Protein AF-A0A3A9FDA5-F1 (afdb_monomer_lite)

Foldseek 3Di:
DFAAEEAEDCADADDDPARSYAYEYALCVPRPDRDPRHHYLPPDDDFDRPLCLAQPSVRVLRSCLVPPDPGFKYWYHHRFKAFWDAPDVPHDIDGDHRVNQVVVVVPFQKAFADKDFAPFAQLVVCVVPEPSVLVVLLLVLCCVVPVLLNVLLVVRSRGGIWTDDRTMMHGSVVSNVLSVVLVVSLVSSVVVDDCPPPDSVRSRVSRVVVRSVVVSVCVSVVGGYDHGHIGGHDADVVLVVLVVVLLVCLLVVNLVCNVVSLVVVCVVPVCCQPCSHPVVNLVVLSVLQSQLQVQCCVPPVGHLSVPDRGSVVSSVLLVLLLVLLVCVVVVNHDPVSVCSCPDPRADPSSNVSSCVSNVD

Sequence (360 aa):
MSTKIFVMTHKLFEQPKNAMYIPMQVGHALSGTLHGDYLRDDDGKDNISAQNPYFSELTGMYWVWKHWRETENVGICHYRRFPVMRERQGGPERLMTEADCERILREYDLITTEKLTLHSNYYDGFAVDHNLYDLQVTEQVVREKYPAYYDCFEALVHNNKVYFGNICVMPKGLYDAYCSWLFDILFEVQGRIDVSGYDGYRKRVFGFLSEFLQMVWIQVNHLRPYECRIAIIGEKFETGEVKRALSDLFAKKDVCGAKEYFLECYEKRPDILMEASDITGELRICMQIISTCEFEKRFLGSCILDKERDMKKLVSLFKALNMAVLRKSRGEETEEDRKLLAGDLISEPAVQVAMQVMKI

Secondary structure (DSSP, 8-state):
--EEEEEEESS-----SSTTEEEEESSHHHH--S-TTSEETT-SSS--GGGHHHHTTHHHHHHHHHH--S-SEEEEEETTEEEEEESSTTPPEEEPPHHHHHHHTTT-SEEEEPPEE-SS-HHHHHHHHS-HHHHHHHHHHHHHH-HHHHHHHHHHHTSSEE--TT-EEEEHHHHHHHHHHHHHHHHHHHTT---TT--TTGGGHHHHHHHHHHHHHHHHTT--EEEEEEEE-S--HHHHHHHHHHHHHHHTT-HHHHHHHHHHHHHH-GGGGSTTTSTT-HHHHHHHHHHHHHHHHHHHS--GGGT---HHHHHHHHHHHHHHHHHHHTT---HHHHHHHTSTTS-HHHHHHHHHHHT-

pLDDT: mean 93.23, std 6.64, range [61.62, 98.88]

Radius of gyration: 24.49 Å; chains: 1; bounding box: 57×49×65 Å

Structure (mmCIF, N/CA/C/O backbone):
data_AF-A0A3A9FDA5-F1
#
_entry.id   AF-A0A3A9FDA5-F1
#
loop_
_atom_site.group_PDB
_atom_site.id
_atom_site.type_symbol
_atom_site.label_atom_id
_atom_site.label_alt_id
_atom_site.label_comp_id
_atom_site.label_asym_id
_atom_site.label_entity_id
_atom_site.label_seq_id
_atom_site.pdbx_PDB_ins_code
_atom_site.Cartn_x
_atom_site.Cartn_y
_atom_site.Cartn_z
_atom_site.occupancy
_atom_site.B_iso_or_equiv
_atom_site.auth_seq_id
_atom_site.auth_comp_id
_atom_site.auth_asym_id
_atom_site.auth_atom_id
_atom_site.pdbx_PDB_model_num
ATOM 1 N N . MET A 1 1 ? 1.255 19.376 17.441 1.00 69.62 1 MET A N 1
ATOM 2 C CA . MET A 1 1 ? 0.540 18.160 17.849 1.00 69.62 1 MET A CA 1
ATOM 3 C C . MET A 1 1 ? 1.296 16.957 17.328 1.00 69.62 1 MET A C 1
ATOM 5 O O . MET A 1 1 ? 1.380 16.815 16.117 1.00 69.62 1 MET A O 1
ATOM 9 N N . SER A 1 2 ? 1.858 16.093 18.171 1.00 93.06 2 SER A N 1
ATOM 10 C CA . SER A 1 2 ? 2.767 15.067 17.638 1.00 93.06 2 SER A CA 1
ATOM 11 C C . SER A 1 2 ? 2.046 14.068 16.722 1.00 93.06 2 SER A C 1
ATOM 13 O O . SER A 1 2 ? 1.022 13.483 17.093 1.00 93.06 2 SER A O 1
ATOM 15 N N . THR A 1 3 ? 2.576 13.868 15.514 1.00 97.25 3 THR A N 1
ATOM 16 C CA . THR A 1 3 ? 2.042 12.924 14.522 1.00 97.25 3 THR A CA 1
ATOM 17 C C . THR A 1 3 ? 3.094 11.887 14.167 1.00 97.25 3 THR A C 1
ATOM 19 O O . THR A 1 3 ? 4.196 12.241 13.753 1.00 97.25 3 THR A O 1
ATOM 22 N N . LYS A 1 4 ? 2.742 10.601 14.266 1.00 98.06 4 LYS A N 1
ATOM 23 C CA . LYS A 1 4 ? 3.567 9.477 13.795 1.00 98.06 4 LYS A CA 1
ATOM 24 C C . LYS A 1 4 ? 2.784 8.612 12.817 1.00 98.06 4 LYS A C 1
ATOM 26 O O . LYS A 1 4 ? 1.637 8.269 13.083 1.00 98.06 4 LYS A O 1
ATOM 31 N N . ILE A 1 5 ? 3.415 8.239 11.705 1.00 98.19 5 ILE A N 1
ATOM 32 C CA . ILE A 1 5 ? 2.870 7.326 10.697 1.00 98.19 5 ILE A CA 1
ATOM 33 C C . ILE A 1 5 ? 3.700 6.045 10.705 1.00 98.19 5 ILE A C 1
ATOM 35 O O . ILE A 1 5 ? 4.880 6.065 10.363 1.00 98.19 5 ILE A O 1
ATOM 39 N N . PHE A 1 6 ? 3.085 4.928 11.075 1.00 98.38 6 PHE A N 1
ATOM 40 C CA . PHE A 1 6 ? 3.714 3.614 11.077 1.00 98.38 6 PHE A CA 1
ATOM 41 C C . PHE A 1 6 ? 3.664 3.017 9.676 1.00 98.38 6 PHE A C 1
ATOM 43 O O . PHE A 1 6 ? 2.597 2.849 9.080 1.00 98.38 6 PHE A O 1
ATOM 50 N N . VAL A 1 7 ? 4.845 2.722 9.151 1.00 98.06 7 VAL A N 1
ATOM 51 C CA . VAL A 1 7 ? 5.055 2.213 7.804 1.00 98.06 7 VAL A CA 1
ATOM 52 C C . VAL A 1 7 ? 5.165 0.697 7.878 1.00 98.06 7 VAL A C 1
ATOM 54 O O . VAL A 1 7 ? 6.226 0.153 8.188 1.00 98.06 7 VAL A O 1
ATOM 57 N N . MET A 1 8 ? 4.057 0.020 7.590 1.00 97.94 8 MET A N 1
ATOM 58 C CA . MET A 1 8 ? 3.951 -1.432 7.673 1.00 97.94 8 MET A CA 1
ATOM 59 C C . MET A 1 8 ? 4.777 -2.092 6.571 1.00 97.94 8 MET A C 1
ATOM 61 O O . MET A 1 8 ? 4.604 -1.801 5.378 1.00 97.94 8 MET A O 1
ATOM 65 N N . THR A 1 9 ? 5.681 -2.986 6.970 1.00 95.75 9 THR A N 1
ATOM 66 C CA . THR A 1 9 ? 6.574 -3.688 6.053 1.00 95.75 9 THR A CA 1
ATOM 67 C C . THR A 1 9 ? 6.822 -5.137 6.448 1.00 95.75 9 THR A C 1
ATOM 69 O O . THR A 1 9 ? 6.908 -5.477 7.617 1.00 95.75 9 THR A O 1
ATOM 72 N N . HIS A 1 10 ? 7.008 -5.996 5.453 1.00 92.50 10 HIS A N 1
ATOM 73 C CA . HIS A 1 10 ? 7.503 -7.367 5.616 1.00 92.50 10 HIS A CA 1
ATOM 74 C C . HIS A 1 10 ? 8.827 -7.571 4.852 1.00 92.50 10 HIS A C 1
ATOM 76 O O . HIS A 1 10 ? 9.287 -8.699 4.682 1.00 92.50 10 HIS A O 1
ATOM 82 N N . LYS A 1 11 ? 9.432 -6.479 4.351 1.00 89.12 11 LYS A N 1
ATOM 83 C CA . LYS A 1 11 ? 10.710 -6.464 3.619 1.00 89.12 11 LYS A CA 1
ATOM 84 C C . LYS A 1 11 ? 11.520 -5.205 3.942 1.00 89.12 11 LYS A C 1
ATOM 86 O O . LYS A 1 11 ? 10.992 -4.209 4.435 1.00 89.12 11 LYS A O 1
ATOM 91 N N . LEU A 1 12 ? 12.809 -5.230 3.623 1.00 88.62 12 LEU A N 1
ATOM 92 C CA . LEU A 1 12 ? 13.621 -4.013 3.607 1.00 88.62 12 LEU A CA 1
ATOM 93 C C . LEU A 1 12 ? 13.118 -3.059 2.520 1.00 88.62 12 LEU A C 1
ATOM 95 O O . LEU A 1 12 ? 12.707 -3.494 1.441 1.00 88.62 12 LEU A O 1
ATOM 99 N N . PHE A 1 13 ? 13.162 -1.761 2.804 1.00 87.00 13 PHE A N 1
ATOM 100 C CA . PHE A 1 13 ? 12.731 -0.727 1.871 1.00 87.00 13 PHE A CA 1
ATOM 101 C C . PHE A 1 13 ? 13.492 0.578 2.079 1.00 87.00 13 PHE A C 1
ATOM 103 O O . PHE A 1 13 ? 14.122 0.793 3.118 1.00 87.00 13 PHE A O 1
ATOM 110 N N . GLU A 1 14 ? 13.433 1.451 1.075 1.00 83.62 14 GLU A N 1
ATOM 111 C CA . GLU A 1 14 ? 13.986 2.795 1.179 1.00 83.62 14 GLU A CA 1
ATOM 112 C C . GLU A 1 14 ? 13.083 3.654 2.068 1.00 83.62 14 GLU A C 1
ATOM 114 O O . GLU A 1 14 ? 11.965 4.018 1.702 1.00 83.62 14 GLU A O 1
ATOM 119 N N . GLN A 1 15 ? 13.571 3.942 3.269 1.00 85.44 15 GLN A N 1
ATOM 120 C CA . GLN A 1 15 ? 12.819 4.671 4.279 1.00 85.44 15 GLN A CA 1
ATOM 121 C C . GLN A 1 15 ? 12.768 6.168 3.944 1.00 85.44 15 GLN A C 1
ATOM 123 O O . GLN A 1 15 ? 13.801 6.754 3.597 1.00 85.44 15 GLN A O 1
ATOM 128 N N . PRO A 1 16 ? 11.612 6.835 4.117 1.00 86.62 16 PRO A N 1
ATOM 129 C CA . PRO A 1 16 ? 11.568 8.288 4.103 1.00 86.62 16 PRO A CA 1
ATOM 130 C C . PRO A 1 16 ? 12.519 8.874 5.152 1.00 86.62 16 PRO A C 1
ATOM 132 O O . PRO A 1 16 ? 12.533 8.444 6.300 1.00 86.62 16 PRO A O 1
ATOM 135 N N . LYS A 1 17 ? 13.265 9.925 4.793 1.00 86.88 17 LYS A N 1
ATOM 136 C CA . LYS A 1 17 ? 14.179 10.617 5.728 1.00 86.88 17 LYS A CA 1
ATOM 137 C C . LYS A 1 17 ? 13.464 11.340 6.879 1.00 86.88 17 LYS A C 1
ATOM 139 O O . LYS A 1 17 ? 14.114 11.842 7.789 1.00 86.88 17 LYS A O 1
ATOM 144 N N . ASN A 1 18 ? 12.143 11.473 6.804 1.00 90.00 18 ASN A N 1
ATOM 145 C CA . ASN A 1 18 ? 11.349 12.210 7.775 1.00 90.00 18 ASN A CA 1
ATOM 146 C C . ASN A 1 18 ? 10.963 11.300 8.955 1.00 90.00 18 ASN A C 1
ATOM 148 O O . ASN A 1 18 ? 10.276 10.302 8.762 1.00 90.00 18 ASN A O 1
ATOM 152 N N . ALA A 1 19 ? 11.339 11.702 10.174 1.00 92.75 19 ALA A N 1
ATOM 153 C CA . ALA A 1 19 ? 11.120 10.964 11.424 1.00 92.75 19 ALA A CA 1
ATOM 154 C C . ALA A 1 19 ? 9.643 10.808 11.855 1.00 92.75 19 ALA A C 1
ATOM 156 O O . ALA A 1 19 ? 9.356 10.165 12.870 1.00 92.75 19 ALA A O 1
ATOM 157 N N . MET A 1 20 ? 8.697 11.416 11.132 1.00 96.00 20 MET A N 1
ATOM 158 C CA . MET A 1 20 ? 7.272 11.100 11.258 1.00 96.00 20 MET A CA 1
ATOM 159 C C . MET A 1 20 ? 6.973 9.668 10.791 1.00 96.00 20 MET A C 1
ATOM 161 O O . MET A 1 20 ? 6.089 9.031 11.356 1.00 96.00 20 MET A O 1
ATOM 165 N N . TYR A 1 21 ? 7.694 9.166 9.784 1.00 97.19 21 TYR A N 1
ATOM 166 C CA . TYR A 1 21 ? 7.488 7.836 9.214 1.00 97.19 21 TYR A CA 1
ATOM 167 C C . TYR A 1 21 ? 8.329 6.809 9.970 1.00 97.19 21 TYR A C 1
ATOM 169 O O . TYR A 1 21 ? 9.553 6.809 9.868 1.00 97.19 21 TYR A O 1
ATOM 177 N N . ILE A 1 22 ? 7.669 5.939 10.730 1.00 97.38 22 ILE A N 1
ATOM 178 C CA . ILE A 1 22 ? 8.309 4.930 11.573 1.00 97.38 22 ILE A CA 1
ATOM 179 C C . ILE A 1 22 ? 8.162 3.561 10.901 1.00 97.38 22 ILE A C 1
ATOM 181 O O . ILE A 1 22 ? 7.046 3.045 10.834 1.00 97.38 22 ILE A O 1
ATOM 185 N N . PRO A 1 23 ? 9.246 2.943 10.406 1.00 97.50 23 PRO A N 1
ATOM 186 C CA . PRO A 1 23 ? 9.201 1.580 9.896 1.00 97.50 23 PRO A CA 1
ATOM 187 C C . PRO A 1 23 ? 8.757 0.589 10.969 1.00 97.50 23 PRO A C 1
ATOM 189 O O . PRO A 1 23 ? 9.301 0.562 12.076 1.00 97.50 23 PRO A O 1
ATOM 192 N N . MET A 1 24 ? 7.802 -0.261 10.609 1.00 97.81 24 MET A N 1
ATOM 193 C CA . MET A 1 24 ? 7.309 -1.319 11.472 1.00 97.81 24 MET A CA 1
ATOM 194 C C . MET A 1 24 ? 7.244 -2.630 10.704 1.00 97.81 24 MET A C 1
ATOM 196 O O . MET A 1 24 ? 6.521 -2.761 9.714 1.00 97.81 24 MET A O 1
ATOM 200 N N . GLN A 1 25 ? 8.010 -3.607 11.171 1.00 98.06 25 GLN A N 1
ATOM 201 C CA . GLN A 1 25 ? 7.966 -4.957 10.662 1.00 98.06 25 GLN A CA 1
ATOM 202 C C . GLN A 1 25 ? 6.699 -5.667 11.144 1.00 98.06 25 GLN A C 1
ATOM 204 O O . GLN A 1 25 ? 6.508 -5.863 12.344 1.00 98.06 25 GLN A O 1
ATOM 209 N N . VAL A 1 26 ? 5.880 -6.095 10.185 1.00 98.12 26 VAL A N 1
ATOM 210 C CA . VAL A 1 26 ? 4.713 -6.948 10.410 1.00 98.12 26 VAL A CA 1
ATOM 211 C C . VAL A 1 26 ? 5.048 -8.419 10.165 1.00 98.12 26 VAL A C 1
ATOM 213 O O . VAL A 1 26 ? 5.906 -8.734 9.339 1.00 98.12 26 VAL A O 1
ATOM 216 N N . GLY A 1 27 ? 4.387 -9.322 10.888 1.00 97.62 27 GLY A N 1
ATOM 217 C CA . GLY A 1 27 ? 4.649 -10.759 10.823 1.00 97.62 27 GLY A CA 1
ATOM 218 C C . GLY A 1 27 ? 6.012 -11.165 11.382 1.00 97.62 27 GLY A C 1
ATOM 219 O O . GLY A 1 27 ? 6.509 -12.240 11.038 1.00 97.62 27 GLY A O 1
ATOM 220 N N . HIS A 1 28 ? 6.627 -10.332 12.234 1.00 97.81 28 HIS A N 1
ATOM 221 C CA . HIS A 1 28 ? 7.960 -10.599 12.783 1.00 97.81 28 HIS A CA 1
ATOM 222 C C . HIS A 1 28 ? 8.032 -11.960 13.495 1.00 97.81 28 HIS A C 1
ATOM 224 O O . HIS A 1 28 ? 9.018 -12.680 13.319 1.00 97.81 28 HIS A O 1
ATOM 230 N N . ALA A 1 29 ? 6.960 -12.369 14.186 1.00 97.31 29 ALA A N 1
ATOM 231 C CA . ALA A 1 29 ? 6.866 -13.662 14.867 1.00 97.31 29 ALA A CA 1
ATOM 232 C C . ALA A 1 29 ? 7.085 -14.877 13.942 1.00 97.31 29 ALA A C 1
ATOM 234 O O . ALA A 1 29 ? 7.410 -15.962 14.422 1.00 97.31 29 ALA A O 1
ATOM 235 N N . LEU A 1 30 ? 6.899 -14.714 12.627 1.00 96.31 30 LEU A N 1
ATOM 236 C CA . LEU A 1 30 ? 7.052 -15.777 11.629 1.00 96.31 30 LEU A CA 1
ATOM 237 C C . LEU A 1 30 ? 8.337 -15.653 10.806 1.00 96.31 30 LEU A C 1
ATOM 239 O O . LEU A 1 30 ? 8.850 -16.662 10.326 1.00 96.31 30 LEU A O 1
ATOM 243 N N . SER A 1 31 ? 8.835 -14.433 10.596 1.00 92.19 31 SER A N 1
ATOM 244 C CA . SER A 1 31 ? 9.911 -14.162 9.634 1.00 92.19 31 SER A CA 1
ATOM 245 C C . SER A 1 31 ? 11.259 -13.796 10.263 1.00 92.19 31 SER A C 1
ATOM 247 O O . SER A 1 31 ? 12.249 -13.714 9.540 1.00 92.19 31 SER A O 1
ATOM 249 N N . GLY A 1 32 ? 11.315 -13.547 11.578 1.00 90.75 32 GLY A N 1
ATOM 250 C CA . GLY A 1 32 ? 12.516 -13.050 12.261 1.00 90.75 32 GLY A CA 1
ATOM 251 C C . GLY A 1 32 ? 12.871 -11.607 11.879 1.00 90.75 32 GLY A C 1
ATOM 252 O O . GLY A 1 32 ? 12.169 -10.977 11.095 1.00 90.75 32 GLY A O 1
ATOM 253 N N . THR A 1 33 ? 13.949 -11.053 12.436 1.00 94.94 33 THR A N 1
ATOM 254 C CA . THR A 1 33 ? 14.295 -9.624 12.291 1.00 94.94 33 THR A CA 1
ATOM 255 C C . THR A 1 33 ? 14.773 -9.257 10.884 1.00 94.94 33 THR A C 1
ATOM 257 O O . THR A 1 33 ? 15.781 -9.777 10.413 1.00 94.94 33 THR A O 1
ATOM 260 N N . LEU A 1 34 ? 14.097 -8.295 10.244 1.00 92.19 34 LEU A N 1
ATOM 261 C CA . LEU A 1 34 ? 14.537 -7.693 8.978 1.00 92.19 34 LEU A CA 1
ATOM 262 C C . LEU A 1 34 ? 15.623 -6.635 9.187 1.00 92.19 34 LEU A C 1
ATOM 264 O O . LEU A 1 34 ? 16.612 -6.610 8.459 1.00 92.19 34 LEU A O 1
ATOM 268 N N . HIS A 1 35 ? 15.419 -5.739 10.156 1.00 92.25 35 HIS A N 1
ATOM 269 C CA . HIS A 1 35 ? 16.330 -4.643 10.477 1.00 92.25 35 HIS A CA 1
ATOM 270 C C . HIS A 1 35 ? 16.250 -4.318 11.971 1.00 92.25 35 HIS A C 1
ATOM 272 O O . HIS A 1 35 ? 15.154 -4.279 12.525 1.00 92.25 35 HIS A O 1
ATOM 278 N N . GLY A 1 36 ? 17.394 -4.067 12.616 1.00 92.00 36 GLY A N 1
ATOM 279 C CA . GLY A 1 36 ? 17.461 -3.846 14.069 1.00 92.00 36 GLY A CA 1
ATOM 280 C C . GLY A 1 36 ? 16.690 -2.614 14.553 1.00 92.00 36 GLY A C 1
ATOM 281 O O . GLY A 1 36 ? 16.140 -2.631 15.647 1.00 92.00 36 GLY A O 1
ATOM 282 N N . ASP A 1 37 ? 16.605 -1.583 13.712 1.00 92.88 37 ASP A N 1
ATOM 283 C CA . ASP A 1 37 ? 15.935 -0.318 14.049 1.00 92.88 37 ASP A CA 1
ATOM 284 C C . ASP A 1 37 ? 14.420 -0.308 13.768 1.00 92.88 37 ASP A C 1
ATOM 286 O O . ASP A 1 37 ? 13.759 0.701 14.010 1.00 92.88 37 ASP A O 1
ATOM 290 N N . TYR A 1 38 ? 13.853 -1.378 13.199 1.00 96.38 38 TYR A N 1
ATOM 291 C CA . TYR A 1 38 ? 12.417 -1.412 12.908 1.00 96.38 38 TYR A CA 1
ATOM 292 C C . TYR A 1 38 ? 11.633 -1.739 14.175 1.00 96.38 38 TYR A C 1
ATOM 294 O O . TYR A 1 38 ? 12.009 -2.633 14.935 1.00 96.38 38 TYR A O 1
ATOM 302 N N . LEU A 1 39 ? 10.492 -1.070 14.363 1.00 96.94 39 LEU A N 1
ATOM 303 C CA . LEU A 1 39 ? 9.502 -1.557 15.320 1.00 96.94 39 LEU A CA 1
ATOM 304 C C . LEU A 1 39 ? 9.013 -2.938 14.885 1.00 96.94 39 LEU A C 1
ATOM 306 O O . LEU A 1 39 ? 9.020 -3.259 13.697 1.00 96.94 39 LEU A O 1
ATOM 310 N N . ARG A 1 40 ? 8.573 -3.754 15.840 1.00 97.56 40 ARG A N 1
ATOM 311 C CA . ARG A 1 40 ? 8.128 -5.124 15.580 1.00 97.56 40 ARG A CA 1
ATOM 312 C C . ARG A 1 40 ? 6.730 -5.317 16.129 1.00 97.56 40 ARG A C 1
ATOM 314 O O . ARG A 1 40 ? 6.448 -4.927 17.257 1.00 97.56 40 ARG A O 1
ATOM 321 N N . ASP A 1 41 ? 5.869 -5.919 15.325 1.00 97.88 41 ASP A N 1
ATOM 322 C CA . ASP A 1 41 ? 4.476 -6.162 15.687 1.00 97.88 41 ASP A CA 1
ATOM 323 C C . ASP A 1 41 ? 4.270 -7.327 16.666 1.00 97.88 41 ASP A C 1
ATOM 325 O O . ASP A 1 41 ? 3.132 -7.601 17.037 1.00 97.88 41 ASP A O 1
ATOM 329 N N . ASP A 1 42 ? 5.337 -8.013 17.084 1.00 97.75 42 ASP A N 1
ATOM 330 C CA . ASP A 1 42 ? 5.321 -9.085 18.084 1.00 97.75 42 ASP A CA 1
ATOM 331 C C . ASP A 1 42 ? 5.888 -8.672 19.450 1.00 97.75 42 ASP A C 1
ATOM 333 O O . ASP A 1 42 ? 5.987 -9.510 20.347 1.00 97.75 42 ASP A O 1
ATOM 337 N N . ASP A 1 43 ? 6.256 -7.399 19.626 1.00 94.38 43 ASP A N 1
ATOM 338 C CA . ASP A 1 43 ? 6.774 -6.919 20.904 1.00 94.38 43 ASP A CA 1
ATOM 339 C C . ASP A 1 43 ? 5.651 -6.789 21.951 1.00 94.38 43 ASP A C 1
ATOM 341 O O . ASP A 1 43 ? 4.516 -6.422 21.642 1.00 94.38 43 ASP A O 1
ATOM 345 N N . GLY A 1 44 ? 5.943 -7.087 23.215 1.00 93.75 44 GLY A N 1
ATOM 346 C CA . GLY A 1 44 ? 4.929 -7.143 24.273 1.00 93.75 44 GLY A CA 1
ATOM 347 C C . GLY A 1 44 ? 3.946 -8.326 24.165 1.00 93.75 44 GLY A C 1
ATOM 348 O O . GLY A 1 44 ? 4.000 -9.157 23.263 1.00 93.75 44 GLY A O 1
ATOM 349 N N . LYS A 1 45 ? 3.042 -8.446 25.150 1.00 90.50 45 LYS A N 1
ATOM 350 C CA . LYS A 1 45 ? 2.180 -9.640 25.311 1.00 90.50 45 LYS A CA 1
ATOM 351 C C . LYS A 1 45 ? 0.909 -9.651 24.452 1.00 90.50 45 LYS A C 1
ATOM 353 O O . LYS A 1 45 ? 0.451 -10.729 24.097 1.00 90.50 45 LYS A O 1
ATOM 358 N N . ASP A 1 46 ? 0.310 -8.489 24.184 1.00 97.25 46 ASP A N 1
ATOM 359 C CA . ASP A 1 46 ? -0.970 -8.376 23.464 1.00 97.25 46 ASP A CA 1
ATOM 360 C C . ASP A 1 46 ? -0.722 -8.051 21.989 1.00 97.25 46 ASP A C 1
ATOM 362 O O . ASP A 1 46 ? -0.683 -6.888 21.594 1.00 97.25 46 ASP A O 1
ATOM 366 N N . ASN A 1 47 ? -0.478 -9.073 21.176 1.00 98.25 47 ASN A N 1
ATOM 367 C CA . ASN A 1 47 ? -0.223 -8.902 19.753 1.00 98.25 47 ASN A CA 1
ATOM 368 C C . ASN A 1 47 ? -0.817 -10.044 18.922 1.00 98.25 47 ASN A C 1
ATOM 370 O O . ASN A 1 47 ? -1.156 -11.106 19.443 1.00 98.25 47 ASN A O 1
ATOM 374 N N . ILE A 1 48 ? -0.917 -9.817 17.613 1.00 98.50 48 ILE A N 1
ATOM 375 C CA . ILE A 1 48 ? -1.403 -10.803 16.640 1.00 98.50 48 ILE A CA 1
ATOM 376 C C . ILE A 1 48 ? -0.396 -11.028 15.502 1.00 98.50 48 ILE A C 1
ATOM 378 O O . ILE A 1 48 ? -0.791 -11.399 14.400 1.00 98.50 48 ILE A O 1
ATOM 382 N N . SER A 1 49 ? 0.906 -10.823 15.742 1.00 98.38 49 SER A N 1
ATOM 383 C CA . SER A 1 49 ? 1.953 -10.921 14.705 1.00 98.38 49 SER A CA 1
ATOM 384 C C . SER A 1 49 ? 1.948 -12.266 13.971 1.00 98.38 49 SER A C 1
ATOM 386 O O . SER A 1 49 ? 2.016 -12.323 12.743 1.00 98.38 49 SER A O 1
ATOM 388 N N . ALA A 1 50 ? 1.748 -13.368 14.704 1.00 97.75 50 ALA A N 1
ATOM 389 C CA . ALA A 1 50 ? 1.651 -14.711 14.127 1.00 97.75 50 ALA A CA 1
ATOM 390 C C . ALA A 1 50 ? 0.457 -14.891 13.163 1.00 97.75 50 ALA A C 1
ATOM 392 O O . ALA A 1 50 ? 0.419 -15.853 12.400 1.00 97.75 50 ALA A O 1
ATOM 393 N N . GLN A 1 51 ? -0.509 -13.967 13.172 1.00 97.50 51 GLN A N 1
ATOM 394 C CA . GLN A 1 51 ? -1.668 -13.967 12.281 1.00 97.50 51 GLN A CA 1
ATOM 395 C C . GLN A 1 51 ? -1.456 -13.139 11.005 1.00 97.50 51 GLN A C 1
ATOM 397 O O . GLN A 1 51 ? -2.385 -12.990 10.210 1.00 97.50 51 GLN A O 1
ATOM 402 N N . ASN A 1 52 ? -0.246 -12.625 10.766 1.00 97.56 52 ASN A N 1
ATOM 403 C CA . ASN A 1 52 ? 0.085 -11.827 9.584 1.00 97.56 52 ASN A CA 1
ATOM 404 C C . ASN A 1 52 ? -0.275 -12.482 8.233 1.00 97.56 52 ASN A C 1
ATOM 406 O O . ASN A 1 52 ? -0.744 -11.754 7.361 1.00 97.56 52 ASN A O 1
ATOM 410 N N . PRO A 1 53 ? -0.195 -13.817 8.040 1.00 95.06 53 PRO A N 1
ATOM 411 C CA . PRO A 1 53 ? -0.657 -14.450 6.802 1.00 95.06 53 PRO A CA 1
ATOM 412 C C . PRO A 1 53 ? -2.142 -14.210 6.488 1.00 95.06 53 PRO A C 1
ATOM 414 O O . PRO A 1 53 ? -2.540 -14.329 5.331 1.00 95.06 53 PRO A O 1
ATOM 417 N N . TYR A 1 54 ? -2.944 -13.869 7.503 1.00 95.69 54 TYR A N 1
ATOM 418 C CA . TYR A 1 54 ? -4.379 -13.623 7.378 1.00 95.69 54 TYR A CA 1
ATOM 419 C C . TYR A 1 54 ? -4.744 -12.140 7.506 1.00 95.69 54 TYR A C 1
ATOM 421 O O . TYR A 1 54 ? -5.552 -11.621 6.739 1.00 95.69 54 TYR A O 1
ATOM 429 N N . PHE A 1 55 ? -4.120 -11.449 8.459 1.00 97.38 55 PHE A N 1
ATOM 430 C CA . PHE A 1 55 ? -4.401 -10.051 8.794 1.00 97.38 55 PHE A CA 1
ATOM 431 C C . PHE A 1 55 ? -3.510 -9.051 8.049 1.00 97.38 55 PHE A C 1
ATOM 433 O O . PHE A 1 55 ? -3.805 -7.859 8.037 1.00 97.38 55 PHE A O 1
ATOM 440 N N . SER A 1 56 ? -2.447 -9.512 7.388 1.00 95.06 56 SER A N 1
ATOM 441 C CA . SER A 1 56 ? -1.493 -8.664 6.663 1.00 95.06 56 SER A CA 1
ATOM 442 C C . SER A 1 56 ? -1.034 -7.474 7.529 1.00 95.06 56 SER A C 1
ATOM 444 O O . SER A 1 56 ? -0.665 -7.660 8.688 1.00 95.06 56 SER A O 1
ATOM 446 N N . GLU A 1 57 ? -1.065 -6.245 7.013 1.00 96.62 57 GLU A N 1
ATOM 447 C CA . GLU A 1 57 ? -0.656 -5.033 7.730 1.00 96.62 57 GLU A CA 1
ATOM 448 C C . GLU A 1 57 ? -1.476 -4.727 8.994 1.00 96.62 57 GLU A C 1
ATOM 450 O O . GLU A 1 57 ? -1.016 -3.966 9.851 1.00 96.62 57 GLU A O 1
ATOM 455 N N . LEU A 1 58 ? -2.653 -5.344 9.162 1.00 98.44 58 LEU A N 1
ATOM 456 C CA . LEU A 1 58 ? -3.472 -5.152 10.356 1.00 98.44 58 LEU A CA 1
ATOM 457 C C . LEU A 1 58 ? -2.797 -5.681 11.623 1.00 98.44 58 LEU A C 1
ATOM 459 O O . LEU A 1 58 ? -3.142 -5.228 12.708 1.00 98.44 58 LEU A O 1
ATOM 463 N N . THR A 1 59 ? -1.816 -6.585 11.530 1.00 98.56 59 THR A N 1
ATOM 464 C CA . THR A 1 59 ? -1.078 -7.022 12.725 1.00 98.56 59 THR A CA 1
ATOM 465 C C . THR A 1 59 ? -0.264 -5.885 13.339 1.00 98.56 59 THR A C 1
ATOM 467 O O . THR A 1 59 ? -0.281 -5.701 14.557 1.00 98.56 59 THR A O 1
ATOM 470 N N . GLY A 1 60 ? 0.351 -5.049 12.499 1.00 98.50 60 GLY A N 1
ATOM 471 C CA . GLY A 1 60 ? 1.010 -3.821 12.937 1.00 98.50 60 GLY A CA 1
ATOM 472 C C . GLY A 1 60 ? 0.014 -2.773 13.427 1.00 98.50 60 GLY A C 1
ATOM 473 O O . GLY A 1 60 ? 0.234 -2.154 14.464 1.00 98.50 60 GLY A O 1
ATOM 474 N N . MET A 1 61 ? -1.126 -2.620 12.744 1.00 98.62 61 MET A N 1
ATOM 475 C CA . MET A 1 61 ? -2.207 -1.729 13.186 1.00 98.62 61 MET A CA 1
ATOM 476 C C . MET A 1 61 ? -2.731 -2.112 14.584 1.00 98.62 61 MET A C 1
ATOM 478 O O . MET A 1 61 ? -2.844 -1.265 15.468 1.00 98.62 61 MET A O 1
ATOM 482 N N . TYR A 1 62 ? -2.978 -3.400 14.825 1.00 98.75 62 TYR A N 1
ATOM 483 C CA . TYR A 1 62 ? -3.384 -3.916 16.131 1.00 98.75 62 TYR A CA 1
ATOM 484 C C . TYR A 1 62 ? -2.341 -3.604 17.205 1.00 98.75 62 TYR A C 1
ATOM 486 O O . TYR A 1 62 ? -2.672 -3.130 18.291 1.00 98.75 62 TYR A O 1
ATOM 494 N N . TRP A 1 63 ? -1.063 -3.830 16.902 1.00 98.69 63 TRP A N 1
ATOM 495 C CA . TRP A 1 63 ? 0.010 -3.555 17.846 1.00 98.69 63 TRP A CA 1
ATOM 496 C C . TRP A 1 63 ? 0.091 -2.064 18.203 1.00 98.69 63 TRP A C 1
ATOM 498 O O . TRP A 1 63 ? 0.161 -1.716 19.381 1.00 98.69 63 TRP A O 1
ATOM 508 N N . VAL A 1 64 ? -0.010 -1.163 17.220 1.00 98.56 64 VAL A N 1
ATOM 509 C CA . VAL A 1 64 ? -0.032 0.290 17.467 1.00 98.56 64 VAL A CA 1
ATOM 510 C C . VAL A 1 64 ? -1.215 0.671 18.360 1.00 98.56 64 VAL A C 1
ATOM 512 O O . VAL A 1 64 ? -1.047 1.441 19.310 1.00 98.56 64 VAL A O 1
ATOM 515 N N . TRP A 1 65 ? -2.393 0.084 18.128 1.00 98.56 65 TRP A N 1
ATOM 516 C CA . TRP A 1 65 ? -3.561 0.269 18.992 1.00 98.56 65 TRP A CA 1
ATOM 517 C C . TRP A 1 65 ? -3.274 -0.156 20.435 1.00 98.56 65 TRP A C 1
ATOM 519 O O . TRP A 1 65 ? -3.500 0.615 21.375 1.00 98.56 65 TRP A O 1
ATOM 529 N N . LYS A 1 66 ? -2.711 -1.348 20.637 1.00 98.31 66 LYS A N 1
ATOM 530 C CA . LYS A 1 66 ? -2.493 -1.904 21.977 1.00 98.31 66 LYS A CA 1
ATOM 531 C C . LYS A 1 66 ? -1.329 -1.283 22.734 1.00 98.31 66 LYS A C 1
ATOM 533 O O . LYS A 1 66 ? -1.473 -1.088 23.939 1.00 98.31 66 LYS A O 1
ATOM 538 N N . HIS A 1 67 ? -0.257 -0.873 22.060 1.00 97.69 67 HIS A N 1
ATOM 539 C CA . HIS A 1 67 ? 1.004 -0.517 22.727 1.00 97.69 67 HIS A CA 1
ATOM 540 C C . HIS A 1 67 ? 1.418 0.944 22.574 1.00 97.69 67 HIS A C 1
ATOM 542 O O . HIS A 1 67 ? 1.992 1.508 23.501 1.00 97.69 67 HIS A O 1
ATOM 548 N N . TRP A 1 68 ? 1.108 1.604 21.455 1.00 96.88 68 TRP A N 1
ATOM 549 C CA . TRP A 1 68 ? 1.625 2.952 21.216 1.00 96.88 68 TRP A CA 1
ATOM 550 C C . TRP A 1 68 ? 0.811 4.022 21.946 1.00 96.88 68 TRP A C 1
ATOM 552 O O . TRP A 1 68 ? -0.415 4.070 21.821 1.00 96.88 68 TRP A O 1
ATOM 562 N N . ARG A 1 69 ? 1.468 4.899 22.714 1.00 94.81 69 ARG A N 1
ATOM 563 C CA . ARG A 1 69 ? 0.814 5.970 23.501 1.00 94.81 69 ARG A CA 1
ATOM 564 C C . ARG A 1 69 ? 1.482 7.342 23.376 1.00 94.81 69 ARG A C 1
ATOM 566 O O . ARG A 1 69 ? 0.999 8.302 23.960 1.00 94.81 69 ARG A O 1
ATOM 573 N N . GLU A 1 70 ? 2.562 7.449 22.610 1.00 92.69 70 GLU A N 1
ATOM 574 C CA . GLU A 1 70 ? 3.468 8.610 22.639 1.00 92.69 70 GLU A CA 1
ATOM 575 C C . GLU A 1 70 ? 3.109 9.725 21.642 1.00 92.69 70 GLU A C 1
ATOM 577 O O . GLU A 1 70 ? 3.889 10.652 21.428 1.00 92.69 70 GLU A O 1
ATOM 582 N N . THR A 1 71 ? 1.952 9.640 20.982 1.00 94.62 71 THR A N 1
ATOM 583 C CA . THR A 1 71 ? 1.583 10.571 19.909 1.00 94.62 71 THR A CA 1
ATOM 584 C C . THR A 1 71 ? 0.122 10.986 19.994 1.00 94.62 71 THR A C 1
ATOM 586 O O . THR A 1 71 ? -0.732 10.187 20.380 1.00 94.62 71 THR A O 1
ATOM 589 N N . GLU A 1 72 ? -0.168 12.222 19.593 1.00 96.75 72 GLU A N 1
ATOM 590 C CA . GLU A 1 72 ? -1.539 12.741 19.537 1.00 96.75 72 GLU A CA 1
ATOM 591 C C . GLU A 1 72 ? -2.282 12.259 18.289 1.00 96.75 72 GLU A C 1
ATOM 593 O O . GLU A 1 72 ? -3.459 11.919 18.380 1.00 96.75 72 GLU A O 1
ATOM 598 N N . ASN A 1 73 ? -1.591 12.162 17.149 1.00 98.25 73 ASN A N 1
ATOM 599 C CA . ASN A 1 73 ? -2.123 11.614 15.903 1.00 98.25 73 ASN A CA 1
ATOM 600 C C . ASN A 1 73 ? -1.353 10.358 15.482 1.00 98.25 73 ASN A C 1
ATOM 602 O O . ASN A 1 73 ? -0.121 10.363 15.419 1.00 98.25 73 ASN A O 1
ATOM 606 N N . VAL A 1 74 ? -2.086 9.298 15.147 1.00 98.50 74 VAL A N 1
ATOM 607 C CA . VAL A 1 74 ? -1.547 8.034 14.634 1.00 98.50 74 VAL A CA 1
ATOM 608 C C . VAL A 1 74 ? -1.901 7.899 13.166 1.00 98.50 74 VAL A C 1
ATOM 610 O O . VAL A 1 74 ? -3.044 8.124 12.773 1.00 98.50 74 VAL A O 1
ATOM 613 N N . GLY A 1 75 ? -0.930 7.481 12.363 1.00 98.06 75 GLY A N 1
ATOM 614 C CA . GLY A 1 75 ? -1.157 7.072 10.991 1.00 98.06 75 GLY A CA 1
ATOM 615 C C . GLY A 1 75 ? -0.606 5.695 10.671 1.00 98.06 75 GLY A C 1
ATOM 616 O O . GLY A 1 75 ? 0.322 5.218 11.315 1.00 98.06 75 GLY A O 1
ATOM 617 N N . ILE A 1 76 ? -1.180 5.080 9.647 1.00 98.31 76 ILE A N 1
ATOM 618 C CA . ILE A 1 76 ? -0.811 3.781 9.098 1.00 98.31 76 ILE A CA 1
ATOM 619 C C . ILE A 1 76 ? -0.635 3.961 7.596 1.00 98.31 76 ILE A C 1
ATOM 621 O O . ILE A 1 76 ? -1.497 4.530 6.924 1.00 98.31 76 ILE A O 1
ATOM 625 N N . CYS A 1 77 ? 0.483 3.484 7.060 1.00 97.38 77 CYS A N 1
ATOM 626 C CA . CYS A 1 77 ? 0.677 3.355 5.621 1.00 97.38 77 CYS A CA 1
ATOM 627 C C . CYS A 1 77 ? 1.554 2.137 5.309 1.00 97.38 77 CYS A C 1
ATOM 629 O O . CYS A 1 77 ? 2.025 1.449 6.215 1.00 97.38 77 CYS A O 1
ATOM 631 N N . HIS A 1 78 ? 1.794 1.860 4.028 1.00 95.31 78 HIS A N 1
ATOM 632 C CA . HIS A 1 78 ? 2.652 0.741 3.627 1.00 95.31 78 HIS A CA 1
ATOM 633 C C . HIS A 1 78 ? 4.037 1.222 3.206 1.00 95.31 78 HIS A C 1
ATOM 635 O O . HIS A 1 78 ? 4.200 2.346 2.736 1.00 95.31 78 HIS A O 1
ATOM 641 N N . TYR A 1 79 ? 5.008 0.311 3.240 1.00 92.06 79 TYR A N 1
ATOM 642 C CA . TYR A 1 79 ? 6.413 0.535 2.867 1.00 92.06 79 TYR A CA 1
ATOM 643 C C . TYR A 1 79 ? 6.683 1.126 1.474 1.00 92.06 79 TYR A C 1
ATOM 645 O O . TYR A 1 79 ? 7.786 1.598 1.217 1.00 92.06 79 TYR A O 1
ATOM 653 N N . ARG A 1 80 ? 5.696 1.122 0.571 1.00 89.81 80 ARG A N 1
ATOM 654 C CA . ARG A 1 80 ? 5.791 1.756 -0.758 1.00 89.81 80 ARG A CA 1
ATOM 655 C C . ARG A 1 80 ? 4.634 2.684 -1.072 1.00 89.81 80 ARG A C 1
ATOM 657 O O . ARG A 1 80 ? 4.504 3.073 -2.219 1.00 89.81 80 ARG A O 1
ATOM 664 N N . ARG A 1 81 ? 3.753 2.988 -0.121 1.00 92.31 81 ARG A N 1
ATOM 665 C CA . ARG A 1 81 ? 2.534 3.769 -0.364 1.00 92.31 81 ARG A CA 1
ATOM 666 C C . ARG A 1 81 ? 2.429 4.847 0.690 1.00 92.31 81 ARG A C 1
ATOM 668 O O . ARG A 1 81 ? 2.098 4.547 1.834 1.00 92.31 81 ARG A O 1
ATOM 675 N N . PHE A 1 82 ? 2.714 6.079 0.291 1.00 94.44 82 PHE A N 1
ATOM 676 C CA . PHE A 1 82 ? 2.841 7.194 1.217 1.00 94.44 82 PHE A CA 1
ATOM 677 C C . PHE A 1 82 ? 1.867 8.326 0.880 1.00 94.44 82 PHE A C 1
ATOM 679 O O . PHE A 1 82 ? 1.737 8.667 -0.299 1.00 94.44 82 PHE A O 1
ATOM 686 N N . PRO A 1 83 ? 1.227 8.945 1.888 1.00 95.06 83 PRO A N 1
ATOM 687 C CA . PRO A 1 83 ? 0.437 10.155 1.699 1.00 95.06 83 PRO A CA 1
ATOM 688 C C . PRO A 1 83 ? 1.277 11.283 1.100 1.00 95.06 83 PRO A C 1
ATOM 690 O O . PRO A 1 83 ? 2.332 11.653 1.633 1.00 95.06 83 PRO A O 1
ATOM 693 N N . VAL A 1 84 ? 0.800 11.847 -0.008 1.00 94.38 84 VAL A N 1
ATOM 694 C CA . VAL A 1 84 ? 1.431 12.994 -0.661 1.00 94.38 84 VAL A CA 1
ATOM 695 C C . VAL A 1 84 ? 0.474 14.155 -0.815 1.00 94.38 84 VAL A C 1
ATOM 697 O O . VAL A 1 84 ? -0.747 14.014 -0.850 1.00 94.38 84 VAL A O 1
ATOM 700 N N . MET A 1 85 ? 1.065 15.334 -0.940 1.00 90.44 85 MET A N 1
ATOM 701 C CA . MET A 1 85 ? 0.342 16.556 -1.227 1.00 90.44 85 MET A CA 1
ATOM 702 C C . MET A 1 85 ? 1.106 17.435 -2.207 1.00 90.44 85 MET A C 1
ATOM 704 O O . MET A 1 85 ? 2.306 17.266 -2.438 1.00 90.44 85 MET A O 1
ATOM 708 N N . ARG A 1 86 ? 0.388 18.410 -2.761 1.00 85.88 86 ARG A N 1
ATOM 709 C CA . ARG A 1 86 ? 0.942 19.474 -3.595 1.00 85.88 86 ARG A CA 1
ATOM 710 C C . ARG A 1 86 ? 0.832 20.782 -2.827 1.00 85.88 86 ARG A C 1
ATOM 712 O O . ARG A 1 86 ? -0.219 21.078 -2.271 1.00 85.88 86 ARG A O 1
ATOM 719 N N . GLU A 1 87 ? 1.896 21.576 -2.817 1.00 79.31 87 GLU A N 1
ATOM 720 C CA . GLU A 1 87 ? 1.876 22.898 -2.165 1.00 79.31 87 GLU A CA 1
ATOM 721 C C . GLU A 1 87 ? 1.021 23.911 -2.930 1.00 79.31 87 GLU A C 1
ATOM 723 O O . GLU A 1 87 ? 0.467 24.841 -2.354 1.00 79.31 87 GLU A O 1
ATOM 728 N N . ARG A 1 88 ? 0.905 23.715 -4.245 1.00 82.81 88 ARG A N 1
ATOM 729 C CA . ARG A 1 88 ? 0.076 24.518 -5.140 1.00 82.81 88 ARG A CA 1
ATOM 730 C C . ARG A 1 88 ? -0.525 23.645 -6.227 1.00 82.81 88 ARG A C 1
ATOM 732 O O . ARG A 1 88 ? 0.044 22.613 -6.593 1.00 82.81 88 ARG A O 1
ATOM 739 N N . GLN A 1 89 ? -1.643 24.089 -6.787 1.00 79.62 89 GLN A N 1
ATOM 740 C CA . GLN A 1 89 ? -2.280 23.414 -7.913 1.00 79.62 89 GLN A CA 1
ATOM 741 C C . GLN A 1 89 ? -1.283 23.277 -9.081 1.00 79.62 89 GLN A C 1
ATOM 743 O O . GLN A 1 89 ? -0.610 24.238 -9.450 1.00 79.62 89 GLN A O 1
ATOM 748 N N . GLY A 1 90 ? -1.121 22.058 -9.602 1.00 77.88 90 GLY A N 1
ATOM 749 C CA . GLY A 1 90 ? -0.150 21.743 -10.661 1.00 77.88 90 GLY A CA 1
ATOM 750 C C . GLY A 1 90 ? 1.326 21.663 -10.231 1.00 77.88 90 GLY A C 1
ATOM 751 O O . GLY A 1 90 ? 2.169 21.331 -11.058 1.00 77.88 90 GLY A O 1
ATOM 752 N N . GLY A 1 91 ? 1.668 21.926 -8.963 1.00 79.94 91 GLY A N 1
ATOM 753 C CA . GLY A 1 91 ? 3.031 21.753 -8.436 1.00 79.94 91 GLY A CA 1
ATOM 754 C C . GLY A 1 91 ? 3.418 20.280 -8.233 1.00 79.94 91 GLY A C 1
ATOM 755 O O . GLY A 1 91 ? 2.528 19.428 -8.240 1.00 79.94 91 GLY A O 1
ATOM 756 N N . PRO A 1 92 ? 4.713 19.957 -8.047 1.00 83.00 92 PRO A N 1
ATOM 757 C CA . PRO A 1 92 ? 5.153 18.585 -7.796 1.00 83.00 92 PRO A CA 1
ATOM 758 C C . PRO A 1 92 ? 4.557 18.034 -6.494 1.00 83.00 92 PRO A C 1
ATOM 760 O O . PRO A 1 92 ? 4.286 18.781 -5.552 1.00 83.00 92 PRO A O 1
ATOM 763 N N . GLU A 1 93 ? 4.345 16.720 -6.455 1.00 87.38 93 GLU A N 1
ATOM 764 C CA . GLU A 1 93 ? 3.939 16.020 -5.237 1.00 87.38 93 GLU A CA 1
ATOM 765 C C . GLU A 1 93 ? 5.143 15.846 -4.309 1.00 87.38 93 GLU A C 1
ATOM 767 O O . GLU A 1 93 ? 6.252 15.545 -4.756 1.00 87.38 93 GLU A O 1
ATOM 772 N N . ARG A 1 94 ? 4.915 16.020 -3.007 1.00 90.69 94 ARG A N 1
ATOM 773 C CA . ARG A 1 94 ? 5.872 15.680 -1.952 1.00 90.69 94 ARG A CA 1
ATOM 774 C C . ARG A 1 94 ? 5.187 14.881 -0.853 1.00 90.69 94 ARG A C 1
ATOM 776 O O . ARG A 1 94 ? 3.976 15.003 -0.661 1.00 90.69 94 ARG A O 1
ATOM 783 N N . LEU A 1 95 ? 5.977 14.115 -0.102 1.00 93.81 95 LEU A N 1
ATOM 784 C CA . LEU A 1 95 ? 5.512 13.460 1.120 1.00 93.81 95 LEU A CA 1
ATOM 785 C C . LEU A 1 95 ? 4.884 14.481 2.070 1.00 93.81 95 LEU A C 1
ATOM 787 O O . LEU A 1 95 ? 5.409 15.589 2.239 1.00 93.81 95 LEU A O 1
ATOM 791 N N . MET A 1 96 ? 3.772 14.095 2.696 1.00 95.19 96 MET A N 1
ATOM 792 C CA . MET A 1 96 ? 3.199 14.878 3.786 1.00 95.19 96 MET A CA 1
ATOM 793 C C . MET A 1 96 ? 4.187 14.949 4.952 1.00 95.19 96 MET A C 1
ATOM 795 O O . MET A 1 96 ? 4.904 13.985 5.243 1.00 95.19 96 MET A O 1
ATOM 799 N N . THR A 1 97 ? 4.235 16.105 5.605 1.00 94.94 97 THR A N 1
ATOM 800 C CA . THR A 1 97 ? 4.994 16.335 6.837 1.00 94.94 97 THR A CA 1
ATOM 801 C C . THR A 1 97 ? 4.063 16.334 8.044 1.00 94.94 97 THR A C 1
ATOM 803 O O . THR A 1 97 ? 2.847 16.437 7.898 1.00 94.94 97 THR A O 1
ATOM 806 N N . GLU A 1 98 ? 4.638 16.277 9.244 1.00 95.75 98 GLU A N 1
ATOM 807 C CA . GLU A 1 98 ? 3.888 16.396 10.498 1.00 95.75 98 GLU A CA 1
ATOM 808 C C . GLU A 1 98 ? 3.040 17.676 10.526 1.00 95.75 98 GLU A C 1
ATOM 810 O O . GLU A 1 98 ? 1.837 17.607 10.760 1.00 95.75 98 GLU A O 1
ATOM 815 N N . ALA A 1 99 ? 3.617 18.819 10.144 1.00 94.69 99 ALA A N 1
ATOM 816 C CA . ALA A 1 99 ? 2.902 20.093 10.083 1.00 94.69 99 ALA A CA 1
ATOM 817 C C . ALA A 1 99 ? 1.719 20.084 9.095 1.00 94.69 99 ALA A C 1
ATOM 819 O O . ALA A 1 99 ? 0.707 20.746 9.337 1.00 94.69 99 ALA A O 1
ATOM 820 N N . ASP A 1 100 ? 1.820 19.337 7.991 1.00 95.69 100 ASP A N 1
ATOM 821 C CA . ASP A 1 100 ? 0.710 19.201 7.045 1.00 95.69 100 ASP A CA 1
ATOM 822 C C . ASP A 1 100 ? -0.436 18.399 7.655 1.00 95.69 100 ASP A C 1
ATOM 824 O O . ASP A 1 100 ? -1.582 18.848 7.600 1.00 95.69 100 ASP A O 1
ATOM 828 N N . CYS A 1 101 ? -0.123 17.251 8.265 1.00 97.25 10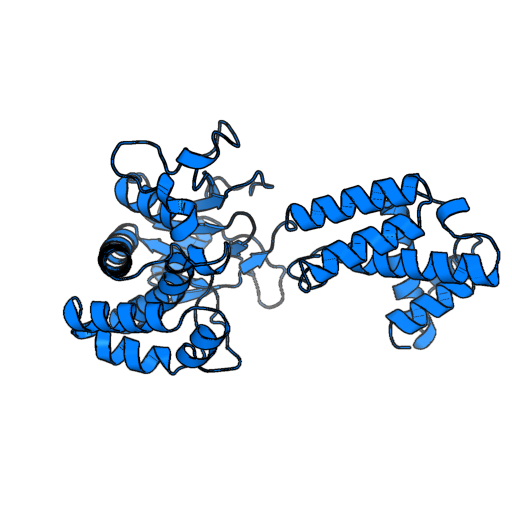1 CYS A N 1
ATOM 829 C CA . CYS A 1 101 ? -1.104 16.406 8.938 1.00 97.25 101 CYS A CA 1
ATOM 830 C C . CYS A 1 101 ? -1.816 17.180 10.049 1.00 97.25 101 CYS A C 1
ATOM 832 O O . CYS A 1 101 ? -3.042 17.205 10.089 1.00 97.25 101 CYS A O 1
ATOM 834 N N . GLU A 1 102 ? -1.063 17.881 10.899 1.00 95.69 102 GLU A N 1
ATOM 835 C CA . GLU A 1 102 ? -1.626 18.709 11.966 1.00 95.69 102 GLU A CA 1
ATOM 836 C C . GLU A 1 102 ? -2.564 19.795 11.441 1.00 95.69 102 GLU A C 1
ATOM 838 O O . GLU A 1 102 ? -3.609 20.052 12.032 1.00 95.69 102 GLU A O 1
ATOM 843 N N . ARG A 1 103 ? -2.192 20.466 10.345 1.00 96.12 103 ARG A N 1
ATOM 844 C CA . ARG A 1 103 ? -3.028 21.504 9.739 1.00 96.12 103 ARG A CA 1
ATOM 845 C C . ARG A 1 103 ? -4.318 20.907 9.185 1.00 96.12 103 ARG A C 1
ATOM 847 O O . ARG A 1 103 ? -5.380 21.472 9.417 1.00 96.12 103 ARG A O 1
ATOM 854 N N . ILE A 1 104 ? -4.229 19.784 8.474 1.00 97.31 104 ILE A N 1
ATOM 855 C CA . ILE A 1 104 ? -5.391 19.109 7.884 1.00 97.31 104 ILE A CA 1
ATOM 856 C C . ILE A 1 104 ? -6.338 18.607 8.983 1.00 97.31 104 ILE A C 1
ATOM 858 O O . ILE A 1 104 ? -7.540 18.845 8.903 1.00 97.31 104 ILE A O 1
ATOM 862 N N . LEU A 1 105 ? -5.808 17.999 10.046 1.00 97.94 105 LEU A N 1
ATOM 863 C CA . LEU A 1 105 ? -6.599 17.435 11.147 1.00 97.94 105 LEU A CA 1
ATOM 864 C C . LEU A 1 105 ? -7.260 18.487 12.062 1.00 97.94 105 LEU A C 1
ATOM 866 O O . LEU A 1 105 ? -8.023 18.134 12.955 1.00 97.94 105 LEU A O 1
ATOM 870 N N . ARG A 1 106 ? -7.008 19.787 11.851 1.00 96.69 106 ARG A N 1
ATOM 871 C CA . ARG A 1 106 ? -7.809 20.861 12.476 1.00 96.69 106 ARG A CA 1
ATOM 872 C C . ARG A 1 106 ? -9.148 21.075 11.776 1.00 96.69 106 ARG A C 1
ATOM 874 O O . ARG A 1 106 ? -10.076 21.594 12.388 1.00 96.69 106 ARG A O 1
ATOM 881 N N . GLU A 1 107 ? -9.230 20.728 10.496 1.00 97.25 107 GLU A N 1
ATOM 882 C CA . GLU A 1 107 ? -10.410 20.952 9.657 1.00 97.25 107 GLU A CA 1
ATOM 883 C C . GLU A 1 107 ? -11.166 19.652 9.359 1.00 97.25 107 GLU A C 1
ATOM 885 O O . GLU A 1 107 ? -12.392 19.678 9.237 1.00 97.25 107 GLU A O 1
ATOM 890 N N . TYR A 1 108 ? -10.442 18.535 9.284 1.00 98.56 108 TYR A N 1
ATOM 891 C CA . TYR A 1 108 ? -10.923 17.197 8.941 1.00 98.56 108 TYR A CA 1
ATOM 892 C C . TYR A 1 108 ? -10.697 16.228 10.101 1.00 98.56 108 TYR A C 1
ATOM 894 O O . TYR A 1 108 ? -9.782 16.410 10.898 1.00 98.56 108 TYR A O 1
ATOM 902 N N . ASP A 1 109 ? -11.500 15.169 10.173 1.00 98.62 109 ASP A N 1
ATOM 903 C CA . ASP A 1 109 ? -11.443 14.221 11.295 1.00 98.62 109 ASP A CA 1
ATOM 904 C C . ASP A 1 109 ? -10.371 13.136 11.076 1.00 98.62 109 ASP A C 1
ATOM 906 O O . ASP A 1 109 ? -9.806 12.596 12.028 1.00 98.62 109 ASP A O 1
ATOM 910 N N . LEU A 1 110 ? -10.059 12.833 9.811 1.00 98.62 110 LEU A N 1
ATOM 911 C CA . LEU A 1 110 ? -8.983 11.927 9.413 1.00 98.62 110 LEU A CA 1
ATOM 912 C C . LEU A 1 110 ? -8.434 12.267 8.022 1.00 98.62 110 LEU A C 1
ATOM 914 O O . LEU A 1 110 ? -9.092 12.924 7.220 1.00 98.62 110 LEU A O 1
ATOM 918 N N . ILE A 1 111 ? -7.253 11.745 7.713 1.00 98.56 111 ILE A N 1
ATOM 919 C CA . ILE A 1 111 ? -6.640 11.714 6.382 1.00 98.56 111 ILE A CA 1
ATOM 920 C C . ILE A 1 111 ? -6.700 10.275 5.881 1.00 98.56 111 ILE A C 1
ATOM 922 O O . ILE A 1 111 ? -6.370 9.357 6.629 1.00 98.56 111 ILE A O 1
ATOM 926 N N . THR A 1 112 ? -7.094 10.057 4.632 1.00 98.00 112 THR A N 1
ATOM 927 C CA . THR A 1 112 ? -7.072 8.733 3.990 1.00 98.00 112 THR A CA 1
ATOM 928 C C . THR A 1 112 ? -6.876 8.880 2.479 1.00 98.00 112 THR A C 1
ATOM 930 O O . THR A 1 112 ? -6.650 9.983 1.979 1.00 98.00 112 THR A O 1
ATOM 933 N N . THR A 1 113 ? -6.885 7.777 1.741 1.00 96.31 113 THR A N 1
ATOM 934 C CA . THR A 1 113 ? -6.709 7.767 0.287 1.00 96.31 113 THR A CA 1
ATOM 935 C C . THR A 1 113 ? -7.874 8.450 -0.429 1.00 96.31 113 THR A C 1
ATOM 937 O O . THR A 1 113 ? -9.003 8.416 0.052 1.00 96.31 113 THR A O 1
ATOM 940 N N . GLU A 1 114 ? -7.651 8.977 -1.630 1.00 95.19 114 GLU A N 1
ATOM 941 C CA . GLU A 1 114 ? -8.743 9.190 -2.590 1.00 95.19 114 GLU A CA 1
ATOM 942 C C . GLU A 1 114 ? -9.522 7.886 -2.822 1.00 95.19 114 GLU A C 1
ATOM 944 O O . GLU A 1 114 ? -8.940 6.796 -2.872 1.00 95.19 114 GLU A O 1
ATOM 949 N N . LYS A 1 115 ? -10.849 7.992 -2.955 1.00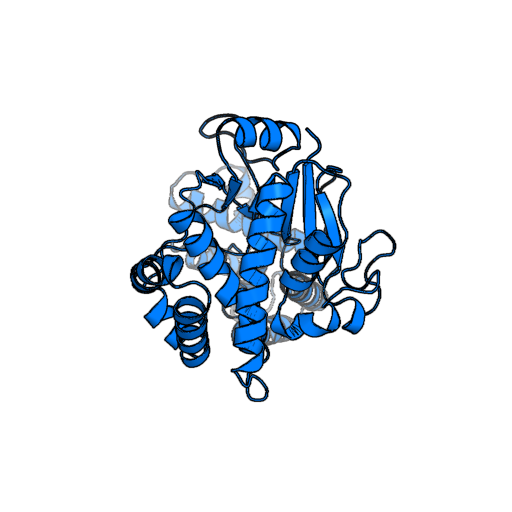 94.31 115 LYS A N 1
ATOM 950 C CA . LYS A 1 115 ? -11.685 6.831 -3.283 1.00 94.31 115 LYS A CA 1
ATOM 951 C C . LYS A 1 115 ? -11.345 6.302 -4.674 1.00 94.31 115 LYS A C 1
ATOM 953 O O . LYS A 1 115 ? -11.304 7.059 -5.646 1.00 94.31 115 LYS A O 1
ATOM 958 N N . LEU A 1 116 ? -11.221 4.986 -4.789 1.00 90.75 116 LEU A N 1
ATOM 959 C CA . LEU A 1 116 ? -11.205 4.311 -6.082 1.00 90.75 116 LEU A CA 1
ATOM 960 C C . LEU A 1 116 ? -12.636 4.090 -6.567 1.00 90.75 116 LEU A C 1
ATOM 962 O O . LEU A 1 116 ? -13.548 3.901 -5.764 1.00 90.75 116 LEU A O 1
ATOM 966 N N . THR A 1 117 ? -12.823 4.117 -7.887 1.00 92.06 117 THR A N 1
ATOM 967 C CA . THR A 1 117 ? -14.072 3.693 -8.533 1.00 92.06 117 THR A CA 1
ATOM 968 C C . THR A 1 117 ? -13.839 2.332 -9.178 1.00 92.06 117 THR A C 1
ATOM 970 O O . THR A 1 117 ? -13.017 2.208 -10.083 1.00 92.06 117 THR A O 1
ATOM 973 N N . LEU A 1 118 ? -14.545 1.323 -8.682 1.00 87.19 118 LEU A N 1
ATOM 974 C CA 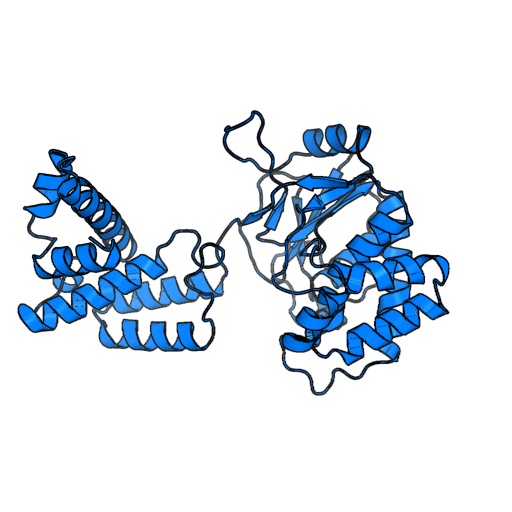. LEU A 1 118 ? -14.510 -0.056 -9.146 1.00 87.19 118 LEU A CA 1
ATOM 975 C C . LEU A 1 118 ? -15.352 -0.222 -10.422 1.00 87.19 118 LEU A C 1
ATOM 977 O O . LEU A 1 118 ? -16.286 0.544 -10.682 1.00 87.19 118 LEU A O 1
ATOM 981 N N . HIS A 1 119 ? -15.029 -1.245 -11.217 1.00 86.81 119 HIS A N 1
ATOM 982 C CA . HIS A 1 119 ? -15.763 -1.578 -12.445 1.00 86.81 119 HIS A CA 1
ATOM 983 C C . HIS A 1 119 ? -17.150 -2.189 -12.178 1.00 86.81 119 HIS A C 1
ATOM 985 O O . HIS A 1 119 ? -18.036 -2.077 -13.022 1.00 86.81 119 HIS A O 1
ATOM 991 N N . SER A 1 120 ? -17.337 -2.806 -11.010 1.00 86.81 120 SER A N 1
ATOM 992 C CA . SER A 1 120 ? -18.593 -3.371 -10.503 1.00 86.81 120 SER A CA 1
ATOM 993 C C . SER A 1 120 ? -18.894 -2.812 -9.110 1.00 86.81 120 SER A C 1
ATOM 995 O O . SER A 1 120 ? -18.074 -2.091 -8.537 1.00 86.81 120 SER A O 1
ATOM 997 N N . ASN A 1 121 ? -20.052 -3.153 -8.537 1.00 93.75 121 ASN A N 1
ATOM 998 C CA . ASN A 1 121 ? -20.238 -2.950 -7.100 1.00 93.75 121 ASN A CA 1
ATOM 999 C C . ASN A 1 121 ? -19.270 -3.839 -6.291 1.00 93.75 121 ASN A C 1
ATOM 1001 O O . ASN A 1 121 ? -18.715 -4.809 -6.823 1.00 93.75 121 ASN A O 1
ATOM 1005 N N . TYR A 1 122 ? -19.052 -3.476 -5.025 1.00 93.88 122 TYR A N 1
ATOM 1006 C CA . TYR A 1 122 ? -18.100 -4.155 -4.151 1.00 93.88 122 TYR A CA 1
ATOM 1007 C C . TYR A 1 122 ? -18.474 -5.627 -3.937 1.00 93.88 122 TYR A C 1
ATOM 1009 O O . TYR A 1 122 ? -17.595 -6.475 -4.025 1.00 93.88 122 TYR A O 1
ATOM 1017 N N . TYR A 1 123 ? -19.757 -5.942 -3.737 1.00 96.31 123 TYR A N 1
ATOM 1018 C CA . TYR A 1 123 ? -20.249 -7.310 -3.537 1.00 96.31 123 TYR A CA 1
ATOM 1019 C C . TYR A 1 123 ? -19.877 -8.246 -4.697 1.00 96.31 123 TYR A C 1
ATOM 1021 O O . TYR A 1 123 ? -19.234 -9.277 -4.492 1.00 96.31 123 TYR A O 1
ATOM 1029 N N . ASP A 1 124 ? -20.227 -7.859 -5.924 1.00 91.25 124 ASP A N 1
ATOM 1030 C CA . ASP A 1 124 ? -19.966 -8.658 -7.123 1.00 91.25 124 ASP A CA 1
ATOM 1031 C C . ASP A 1 124 ? -18.467 -8.730 -7.429 1.00 91.25 124 ASP A C 1
ATOM 1033 O O . ASP A 1 124 ? -17.963 -9.786 -7.806 1.00 91.25 124 ASP A O 1
ATOM 1037 N N . GLY A 1 125 ? -17.733 -7.629 -7.226 1.00 89.38 125 GLY A N 1
ATOM 1038 C CA . GLY A 1 125 ? -16.278 -7.610 -7.398 1.00 89.38 125 GLY A CA 1
ATOM 1039 C C . GLY A 1 125 ? -15.577 -8.546 -6.410 1.00 89.38 125 GLY A C 1
ATOM 1040 O O . GLY A 1 125 ? -14.739 -9.357 -6.798 1.00 89.38 125 GLY A O 1
ATOM 1041 N N . PHE A 1 126 ? -15.992 -8.510 -5.142 1.00 90.88 126 PHE A N 1
ATOM 1042 C CA . PHE A 1 126 ? -15.469 -9.389 -4.101 1.00 90.88 126 PHE A CA 1
ATOM 1043 C C . PHE A 1 126 ? -15.756 -10.863 -4.410 1.00 90.88 126 PHE A C 1
ATOM 1045 O O . PHE A 1 126 ? -14.900 -11.706 -4.165 1.00 90.88 126 PHE A O 1
ATOM 1052 N N . ALA A 1 127 ? -16.916 -11.191 -4.990 1.00 89.44 127 ALA A N 1
ATOM 1053 C CA . ALA A 1 127 ? -17.256 -12.561 -5.381 1.00 89.44 127 ALA A CA 1
ATOM 1054 C C . ALA A 1 127 ? -16.368 -13.129 -6.503 1.00 89.44 127 ALA A C 1
ATOM 1056 O O . ALA A 1 127 ? -16.192 -14.345 -6.593 1.00 89.44 127 ALA A O 1
ATOM 1057 N N . VAL A 1 128 ? -15.831 -12.263 -7.368 1.00 82.50 128 VAL A N 1
ATOM 1058 C CA . VAL A 1 128 ? -14.917 -12.654 -8.450 1.00 82.50 128 VAL A CA 1
ATOM 1059 C C . VAL A 1 128 ? -13.510 -12.901 -7.903 1.00 82.50 128 VAL A C 1
ATOM 1061 O O . VAL A 1 128 ? -12.894 -13.926 -8.209 1.00 82.50 128 VAL A O 1
ATOM 1064 N N . ASP A 1 129 ? -13.013 -11.986 -7.072 1.00 79.56 129 ASP A N 1
ATOM 1065 C CA . ASP A 1 129 ? -11.613 -11.985 -6.633 1.00 79.56 129 ASP A CA 1
ATOM 1066 C C . ASP A 1 129 ? -11.376 -12.799 -5.342 1.00 79.56 129 ASP A C 1
ATOM 1068 O O . ASP A 1 129 ? -10.278 -13.323 -5.101 1.00 79.56 129 ASP A O 1
ATOM 1072 N N . HIS A 1 130 ? -12.413 -12.972 -4.521 1.00 87.50 130 HIS A N 1
ATOM 1073 C CA . HIS A 1 130 ? -12.357 -13.571 -3.187 1.00 87.50 130 HIS A CA 1
ATOM 1074 C C . HIS A 1 130 ? -13.501 -14.574 -2.952 1.00 87.50 130 HIS A C 1
ATOM 1076 O O . HIS A 1 130 ? -14.307 -14.858 -3.836 1.00 87.50 130 HIS A O 1
ATOM 1082 N N . ASN A 1 131 ? -13.556 -15.173 -1.757 1.00 91.81 131 ASN A N 1
ATOM 1083 C CA . ASN A 1 131 ? -14.684 -16.019 -1.383 1.00 91.81 131 ASN A CA 1
ATOM 1084 C C . ASN A 1 131 ? -15.823 -15.152 -0.834 1.00 91.81 131 ASN A C 1
ATOM 1086 O O . ASN A 1 131 ? -15.739 -14.638 0.278 1.00 91.81 131 ASN A O 1
ATOM 1090 N N . LEU A 1 132 ? -16.908 -15.034 -1.602 1.00 94.19 132 LEU A N 1
ATOM 1091 C CA . LEU A 1 132 ? -18.082 -14.241 -1.232 1.00 94.19 132 LEU A CA 1
ATOM 1092 C C . LEU A 1 132 ? -18.656 -14.597 0.149 1.00 94.19 132 LEU A C 1
ATOM 1094 O O . LEU A 1 132 ? -19.172 -13.719 0.840 1.00 94.19 132 LEU A O 1
ATOM 1098 N N . TYR A 1 133 ? -18.542 -15.860 0.566 1.00 96.56 133 TYR A N 1
ATOM 1099 C CA . TYR A 1 133 ? -19.022 -16.304 1.872 1.00 96.56 133 TYR A CA 1
ATOM 1100 C C . TYR A 1 133 ? -18.401 -15.502 3.027 1.00 96.56 133 TYR A C 1
ATOM 1102 O O . TYR A 1 133 ? -19.093 -15.177 3.988 1.00 96.56 133 TYR A O 1
ATOM 1110 N N . ASP A 1 134 ? -17.136 -15.088 2.914 1.00 97.44 134 ASP A N 1
ATOM 1111 C CA . ASP A 1 134 ? -16.459 -14.319 3.966 1.00 97.44 134 ASP A CA 1
ATOM 1112 C C . ASP A 1 134 ? -17.083 -12.925 4.151 1.00 97.44 134 ASP A C 1
ATOM 1114 O O . ASP A 1 134 ? -17.241 -12.436 5.275 1.00 97.44 134 ASP A O 1
ATOM 1118 N N . LEU A 1 135 ? -17.494 -12.291 3.047 1.00 97.81 135 LEU A N 1
ATOM 1119 C CA . LEU A 1 135 ? -18.184 -11.002 3.067 1.00 97.81 135 LEU A CA 1
ATOM 1120 C C . LEU A 1 135 ? -19.603 -11.138 3.636 1.00 97.81 135 LEU A C 1
ATOM 1122 O O . LEU A 1 135 ? -20.022 -10.297 4.428 1.00 97.81 135 LEU A O 1
ATOM 1126 N N . GLN A 1 136 ? -20.311 -12.218 3.299 1.00 98.38 136 GLN A N 1
ATOM 1127 C CA . GLN A 1 136 ? -21.639 -12.520 3.849 1.00 98.38 136 GLN A CA 1
ATOM 1128 C C . GLN A 1 136 ? -21.584 -12.775 5.364 1.00 98.38 136 GLN A C 1
ATOM 1130 O O . GLN A 1 136 ? -22.422 -12.272 6.112 1.00 98.38 136 GLN A O 1
ATOM 1135 N N . VAL A 1 137 ? -20.570 -13.503 5.843 1.00 98.69 137 VAL A N 1
ATOM 1136 C CA . VAL A 1 137 ? -20.345 -13.686 7.286 1.00 98.69 137 VAL A CA 1
ATOM 1137 C C . VAL A 1 137 ? -20.017 -12.352 7.955 1.00 98.69 137 VAL A C 1
ATOM 1139 O O . VAL A 1 137 ? -20.517 -12.076 9.044 1.00 98.69 137 VAL A O 1
ATOM 1142 N N . THR A 1 138 ? -19.237 -11.490 7.300 1.00 98.69 138 THR A N 1
ATOM 1143 C CA . THR A 1 138 ? -18.953 -10.135 7.801 1.00 98.69 138 THR A CA 1
ATOM 1144 C C . THR A 1 138 ? -20.228 -9.302 7.925 1.00 98.69 138 THR A C 1
ATOM 1146 O O . THR A 1 138 ? -20.453 -8.686 8.966 1.00 98.69 138 THR A O 1
ATOM 1149 N N . GLU A 1 139 ? -21.100 -9.329 6.914 1.00 98.56 139 GLU A N 1
ATOM 1150 C CA . GLU A 1 139 ? -22.411 -8.676 6.955 1.00 98.56 139 GLU A CA 1
ATOM 1151 C C . GLU A 1 139 ? -23.253 -9.180 8.138 1.00 98.56 139 GLU A C 1
ATOM 1153 O O . GLU A 1 139 ? -23.820 -8.380 8.887 1.00 98.56 139 GLU A O 1
ATOM 1158 N N . GLN A 1 140 ? -23.305 -10.501 8.346 1.00 98.69 140 GLN A N 1
ATOM 1159 C CA . GLN A 1 140 ? -24.032 -11.107 9.460 1.00 98.69 140 GLN A CA 1
ATOM 1160 C C . GLN A 1 140 ? -23.483 -10.638 10.815 1.00 98.69 140 GLN A C 1
ATOM 1162 O O . GLN A 1 140 ? -24.256 -10.243 11.688 1.00 98.69 140 GLN A O 1
ATOM 1167 N N . VAL A 1 141 ? -22.158 -10.635 10.989 1.00 98.81 141 VAL A N 1
ATOM 1168 C CA . VAL A 1 141 ? -21.507 -10.157 12.218 1.00 98.81 141 VAL A CA 1
ATOM 1169 C C . VAL A 1 141 ? -21.833 -8.686 12.478 1.00 98.81 141 VAL A C 1
ATOM 1171 O O . VAL A 1 141 ? -22.168 -8.328 13.609 1.00 98.81 141 VAL A O 1
ATOM 1174 N N . VAL A 1 142 ? -21.788 -7.835 11.447 1.00 98.75 142 VAL A N 1
ATOM 1175 C CA . VAL A 1 142 ? -22.168 -6.419 11.562 1.00 98.75 142 VAL A CA 1
ATOM 1176 C C . VAL A 1 142 ? -23.631 -6.289 11.978 1.00 98.75 142 VAL A C 1
ATOM 1178 O O . VAL A 1 142 ? -23.928 -5.546 12.910 1.00 98.75 142 VAL A O 1
ATOM 1181 N N . ARG A 1 143 ? -24.541 -7.047 11.358 1.00 98.62 143 ARG A N 1
ATOM 1182 C CA . ARG A 1 143 ? -25.973 -7.034 11.691 1.00 98.62 143 ARG A CA 1
ATOM 1183 C C . ARG A 1 143 ? -26.248 -7.434 13.143 1.00 98.62 143 ARG A C 1
ATOM 1185 O O . ARG A 1 143 ? -27.111 -6.840 13.783 1.00 98.62 143 ARG A O 1
ATOM 1192 N N . GLU A 1 144 ? -25.523 -8.424 13.658 1.00 98.62 144 GLU A N 1
ATOM 1193 C CA . GLU A 1 144 ? -25.698 -8.950 15.016 1.00 98.62 144 GLU A CA 1
ATOM 1194 C C . GLU A 1 144 ? -25.067 -8.055 16.093 1.00 98.62 144 GLU A C 1
ATOM 1196 O O . GLU A 1 144 ? -25.725 -7.725 17.081 1.00 98.62 144 GLU A O 1
ATOM 1201 N N . LYS A 1 145 ? -23.796 -7.665 15.926 1.00 98.50 145 LYS A N 1
ATOM 1202 C CA . LYS A 1 145 ? -23.026 -6.940 16.957 1.00 98.50 145 LYS A CA 1
ATOM 1203 C C . LYS A 1 145 ? -23.190 -5.425 16.869 1.00 98.50 145 LYS A C 1
ATOM 1205 O O . LYS A 1 145 ? -23.108 -4.734 17.882 1.00 98.50 145 LYS A O 1
ATOM 1210 N N . TYR A 1 146 ? -23.445 -4.910 15.669 1.00 98.38 146 TYR A N 1
ATOM 1211 C CA . TYR A 1 146 ? -23.500 -3.481 15.373 1.00 98.38 146 TYR A CA 1
ATOM 1212 C C . TYR A 1 146 ? -24.707 -3.140 14.485 1.00 98.38 146 TYR A C 1
ATOM 1214 O O . TYR A 1 146 ? -24.528 -2.584 13.403 1.00 98.38 146 TYR A O 1
ATOM 1222 N N . PRO A 1 147 ? -25.953 -3.405 14.924 1.00 98.19 147 PRO A N 1
ATOM 1223 C CA . PRO A 1 147 ? -27.145 -3.215 14.092 1.00 98.19 147 PRO A CA 1
ATOM 1224 C C . PRO A 1 147 ? -27.296 -1.784 13.548 1.00 98.19 147 PRO A C 1
ATOM 1226 O O . PRO A 1 147 ? -27.785 -1.601 12.441 1.00 98.19 147 PRO A O 1
ATOM 1229 N N . ALA A 1 148 ? -26.799 -0.769 14.266 1.00 98.06 148 ALA A N 1
ATOM 1230 C CA . ALA A 1 148 ? -26.778 0.621 13.793 1.00 98.06 148 ALA A CA 1
ATOM 1231 C C . ALA A 1 148 ? -25.873 0.862 12.561 1.00 98.06 148 ALA A C 1
ATOM 1233 O O . ALA A 1 148 ? -25.995 1.892 11.906 1.00 98.06 148 ALA A O 1
ATOM 1234 N N . TYR A 1 149 ? -24.961 -0.064 12.251 1.00 98.50 149 TYR A N 1
ATOM 1235 C CA . TYR A 1 149 ? -24.066 -0.012 11.091 1.00 98.50 149 TYR A CA 1
ATOM 1236 C C . TYR A 1 149 ? -24.630 -0.775 9.889 1.00 98.50 149 TYR A C 1
ATOM 1238 O O . TYR A 1 149 ? -24.145 -0.582 8.775 1.00 98.50 149 TYR A O 1
ATOM 1246 N N . TYR A 1 150 ? -25.628 -1.639 10.103 1.00 98.38 150 TYR A N 1
ATOM 1247 C CA . TYR A 1 150 ? -26.079 -2.608 9.109 1.00 98.38 150 TYR A CA 1
ATOM 1248 C C . TYR A 1 150 ? -26.640 -1.950 7.845 1.00 98.38 150 TYR A C 1
ATOM 1250 O O . TYR A 1 150 ? -26.169 -2.260 6.755 1.00 98.38 150 TYR A O 1
ATOM 1258 N N . ASP A 1 151 ? -27.564 -0.997 7.983 1.00 98.31 151 ASP A N 1
ATOM 1259 C CA . ASP A 1 151 ? -28.192 -0.344 6.825 1.00 98.31 151 ASP A CA 1
ATOM 1260 C C . ASP A 1 151 ? -27.156 0.382 5.948 1.00 98.31 151 ASP A C 1
ATOM 1262 O O . ASP A 1 151 ? -27.234 0.373 4.723 1.00 98.31 151 ASP A O 1
ATOM 1266 N N . CYS A 1 152 ? -26.140 0.987 6.573 1.00 98.38 152 CYS A N 1
ATOM 1267 C CA . CYS A 1 152 ? -25.043 1.630 5.852 1.00 98.38 152 CYS A CA 1
ATOM 1268 C C . CYS A 1 152 ? -24.119 0.601 5.186 1.00 98.38 152 CYS A C 1
ATOM 1270 O O . CYS A 1 152 ? -23.705 0.798 4.046 1.00 98.38 152 CYS A O 1
ATOM 1272 N N . PHE A 1 153 ? -23.805 -0.500 5.875 1.00 98.50 153 PHE A N 1
ATOM 1273 C CA . PHE A 1 153 ? -23.015 -1.596 5.317 1.00 98.50 153 PHE A CA 1
ATOM 1274 C C . PHE A 1 153 ? -23.683 -2.174 4.063 1.00 98.50 153 PHE A C 1
ATOM 1276 O O . PHE A 1 153 ? -23.029 -2.274 3.026 1.00 98.50 153 PHE A O 1
ATOM 1283 N N . GLU A 1 154 ? -24.973 -2.514 4.148 1.00 98.19 154 GLU A N 1
ATOM 1284 C CA . GLU A 1 154 ? -25.757 -3.060 3.033 1.00 98.19 154 GLU A CA 1
ATOM 1285 C C . GLU A 1 154 ? -25.758 -2.085 1.850 1.00 98.19 154 GLU A C 1
ATOM 1287 O O . GLU A 1 154 ? -25.404 -2.458 0.732 1.00 98.19 154 GLU A O 1
ATOM 1292 N N . ALA A 1 155 ? -26.017 -0.801 2.103 1.00 98.12 155 ALA A N 1
ATOM 1293 C CA . ALA A 1 155 ? -26.065 0.176 1.024 1.00 98.12 155 ALA A CA 1
ATOM 1294 C C . ALA A 1 155 ? -24.692 0.351 0.347 1.00 98.12 155 ALA A C 1
ATOM 1296 O O . ALA A 1 155 ? -24.596 0.522 -0.872 1.00 98.12 155 ALA A O 1
ATOM 1297 N N . LEU A 1 156 ? -23.608 0.323 1.131 1.00 97.50 156 LEU A N 1
ATOM 1298 C CA . LEU A 1 156 ? -22.248 0.503 0.627 1.00 97.50 156 LEU A CA 1
ATOM 1299 C C . LEU A 1 156 ? -21.722 -0.715 -0.129 1.00 97.50 156 LEU A C 1
ATOM 1301 O O . LEU A 1 156 ? -20.974 -0.528 -1.089 1.00 97.50 156 LEU A O 1
ATOM 1305 N N . VAL A 1 157 ? -22.106 -1.938 0.251 1.00 97.12 157 VAL A N 1
ATOM 1306 C CA . VAL A 1 157 ? -21.600 -3.155 -0.408 1.00 97.12 157 VAL A CA 1
ATOM 1307 C C . VAL A 1 157 ? -22.095 -3.252 -1.855 1.00 97.12 157 VAL A C 1
ATOM 1309 O O . VAL A 1 157 ? -21.409 -3.787 -2.725 1.00 97.12 157 VAL A O 1
ATOM 1312 N N . HIS A 1 158 ? -23.243 -2.636 -2.144 1.00 97.31 158 HIS A N 1
ATOM 1313 C CA . HIS A 1 158 ? -23.808 -2.511 -3.487 1.00 97.31 158 HIS A CA 1
ATOM 1314 C C . HIS A 1 158 ? -23.352 -1.251 -4.245 1.00 97.31 158 HIS A C 1
ATOM 1316 O O . HIS A 1 158 ? -23.773 -1.021 -5.381 1.00 97.31 158 HIS A O 1
ATOM 1322 N N . ASN A 1 159 ? -22.444 -0.459 -3.671 1.00 96.31 159 ASN A N 1
ATOM 1323 C CA . ASN A 1 159 ? -21.811 0.680 -4.331 1.00 96.31 159 ASN A CA 1
ATOM 1324 C C . ASN A 1 159 ? -20.458 0.285 -4.954 1.00 96.31 159 ASN A C 1
ATOM 1326 O O . ASN A 1 159 ? -19.915 -0.782 -4.681 1.00 96.31 159 ASN A O 1
ATOM 1330 N N . ASN A 1 160 ? -19.892 1.148 -5.801 1.00 93.94 160 ASN A N 1
ATOM 1331 C CA . ASN A 1 160 ? -18.645 0.892 -6.530 1.00 93.94 160 ASN A CA 1
ATOM 1332 C C . ASN A 1 160 ? -17.478 1.793 -6.100 1.00 93.94 160 ASN A C 1
ATOM 1334 O O . ASN A 1 160 ? -16.514 1.947 -6.846 1.00 93.94 160 ASN A O 1
ATOM 1338 N N . LYS A 1 161 ? -17.556 2.429 -4.931 1.00 94.19 161 LYS A N 1
ATOM 1339 C CA . LYS A 1 161 ? -16.472 3.264 -4.403 1.00 94.19 161 LYS A CA 1
ATOM 1340 C C . LYS A 1 161 ? -15.904 2.659 -3.136 1.00 94.19 161 LYS A C 1
ATOM 1342 O O . LYS A 1 161 ? -16.675 2.194 -2.311 1.00 94.19 161 LYS A O 1
ATOM 1347 N N . VAL A 1 162 ? -14.584 2.716 -2.971 1.00 93.19 162 VAL A N 1
ATOM 1348 C CA . VAL A 1 162 ? -13.900 2.182 -1.784 1.00 93.19 162 VAL A CA 1
ATOM 1349 C C . VAL A 1 162 ? -12.614 2.961 -1.488 1.00 93.19 162 VAL A C 1
ATOM 1351 O O . VAL A 1 162 ? -12.003 3.529 -2.400 1.00 93.19 162 VAL A O 1
ATOM 1354 N N . TYR A 1 163 ? -12.215 3.012 -0.217 1.00 94.19 163 TYR A N 1
ATOM 1355 C CA . TYR A 1 163 ? -10.848 3.368 0.180 1.00 94.19 163 TYR A CA 1
ATOM 1356 C C . TYR A 1 163 ? -9.940 2.142 0.062 1.00 94.19 163 TYR A C 1
ATOM 1358 O O . TYR A 1 163 ? -10.436 1.021 0.066 1.00 94.19 163 TYR A O 1
ATOM 1366 N N . PHE A 1 164 ? -8.626 2.328 -0.062 1.00 86.94 164 PHE A N 1
ATOM 1367 C CA . PHE A 1 164 ? -7.719 1.197 -0.278 1.00 86.94 164 PHE A CA 1
ATOM 1368 C C . PHE A 1 164 ? -6.507 1.205 0.653 1.00 86.94 164 PHE A C 1
ATOM 1370 O O . PHE A 1 164 ? -6.011 2.252 1.076 1.00 86.94 164 PHE A O 1
ATOM 1377 N N . GLY A 1 165 ? -5.997 0.007 0.938 1.00 87.06 165 GLY A N 1
ATOM 1378 C CA . GLY A 1 165 ? -4.756 -0.214 1.679 1.00 87.06 165 GLY A CA 1
ATOM 1379 C C . GLY A 1 165 ? -4.805 0.114 3.173 1.00 87.06 165 GLY A C 1
ATOM 1380 O O . GLY A 1 165 ? -3.761 0.253 3.800 1.00 87.06 165 GLY A O 1
ATOM 1381 N N . ASN A 1 166 ? -5.981 0.286 3.781 1.00 94.81 166 ASN A N 1
ATOM 1382 C CA . ASN A 1 166 ? -6.087 0.636 5.206 1.00 94.81 166 ASN A CA 1
ATOM 1383 C C . ASN A 1 166 ? -5.231 1.867 5.597 1.00 94.81 166 ASN A C 1
ATOM 1385 O O . ASN A 1 166 ? -4.787 1.990 6.740 1.00 94.81 166 ASN A O 1
ATOM 1389 N N . ILE A 1 167 ? -4.962 2.771 4.643 1.00 97.00 167 ILE A N 1
ATOM 1390 C CA . ILE A 1 167 ? -4.107 3.940 4.860 1.00 97.00 167 ILE A CA 1
ATOM 1391 C C . ILE A 1 167 ? -4.941 5.014 5.544 1.00 97.00 167 ILE A C 1
ATOM 1393 O O . ILE A 1 167 ? -5.964 5.464 5.018 1.00 97.00 167 ILE A O 1
ATOM 1397 N N . CYS A 1 168 ? -4.499 5.458 6.713 1.00 97.69 168 CYS A N 1
ATOM 1398 C CA . CYS A 1 168 ? -5.174 6.517 7.448 1.00 97.69 168 CYS A CA 1
ATOM 1399 C C . CYS A 1 168 ? -4.216 7.298 8.342 1.00 97.69 168 CYS A C 1
ATOM 1401 O O . CYS A 1 168 ? -3.180 6.783 8.743 1.00 97.69 168 CYS A O 1
ATOM 1403 N N . VAL A 1 169 ? -4.572 8.537 8.675 1.00 98.56 169 VAL A N 1
ATOM 1404 C CA . VAL A 1 169 ? -3.962 9.324 9.755 1.00 98.56 169 VAL A CA 1
ATOM 1405 C C . VAL A 1 169 ? -5.087 10.002 10.519 1.00 98.56 169 VAL A C 1
ATOM 1407 O O . VAL A 1 169 ? -5.922 10.662 9.907 1.00 98.56 169 VAL A O 1
ATOM 1410 N N . MET A 1 170 ? -5.151 9.831 11.834 1.00 98.62 170 MET A N 1
ATOM 1411 C CA . MET A 1 170 ? -6.232 10.380 12.654 1.00 98.62 170 MET A CA 1
ATOM 1412 C C . MET A 1 170 ? -5.789 10.607 14.107 1.00 98.62 170 MET A C 1
ATOM 1414 O O . MET A 1 170 ? -4.782 10.031 14.533 1.00 98.62 170 MET A O 1
ATOM 1418 N N . PRO A 1 171 ? -6.527 11.406 14.897 1.00 98.44 171 PRO A N 1
ATOM 1419 C CA . PRO A 1 171 ? -6.269 11.542 16.327 1.00 98.44 171 PRO A CA 1
ATOM 1420 C C . PRO A 1 171 ? -6.301 10.186 17.044 1.00 98.44 171 PRO A C 1
ATOM 1422 O O . PRO A 1 171 ? -7.140 9.334 16.744 1.00 98.44 171 PRO A O 1
ATOM 1425 N N . LYS A 1 172 ? -5.423 9.987 18.032 1.00 98.06 172 LYS A N 1
ATOM 1426 C CA . LYS A 1 172 ? -5.244 8.712 18.747 1.00 98.06 172 LYS A CA 1
ATOM 1427 C C . LYS A 1 172 ? -6.550 8.161 19.321 1.00 98.06 172 LYS A C 1
ATOM 1429 O O . LYS A 1 172 ? -6.801 6.967 19.212 1.00 98.06 172 LYS A O 1
ATOM 1434 N N . GLY A 1 173 ? -7.397 9.020 19.890 1.00 98.31 173 GLY A N 1
ATOM 1435 C CA . GLY A 1 173 ? -8.694 8.598 20.428 1.00 98.31 173 GLY A CA 1
ATOM 1436 C C . GLY A 1 173 ? -9.636 8.037 19.357 1.00 98.31 173 GLY A C 1
ATOM 1437 O O . GLY A 1 173 ? -10.297 7.028 19.592 1.00 98.31 173 GLY A O 1
ATOM 1438 N N . LEU A 1 174 ? -9.651 8.640 18.162 1.00 98.69 174 LEU A N 1
ATOM 1439 C CA . LEU A 1 174 ? -10.440 8.145 17.031 1.00 98.69 174 LEU A CA 1
ATOM 1440 C C . LEU A 1 174 ? -9.859 6.837 16.482 1.00 98.69 174 LEU A C 1
ATOM 1442 O O . LEU A 1 174 ? -10.611 5.914 16.180 1.00 98.69 174 LEU A O 1
ATOM 1446 N N . TYR A 1 175 ? -8.529 6.734 16.424 1.00 98.75 175 TYR A N 1
ATOM 1447 C CA . TYR A 1 175 ? -7.835 5.505 16.044 1.00 98.75 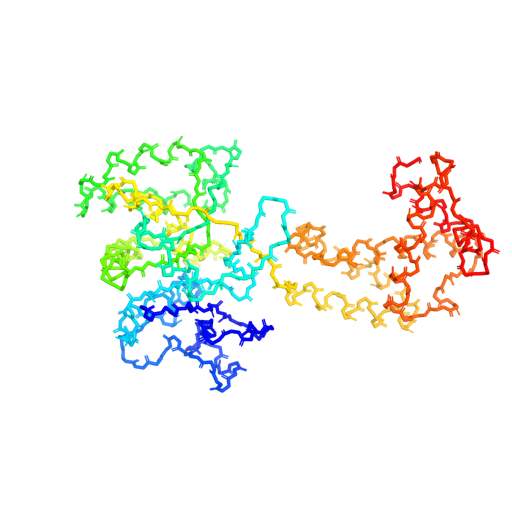175 TYR A CA 1
ATOM 1448 C C . TYR A 1 175 ? -8.173 4.343 16.983 1.00 98.75 175 TYR A C 1
ATOM 1450 O O . TYR A 1 175 ? -8.462 3.242 16.520 1.00 98.75 175 TYR A O 1
ATOM 1458 N N . ASP A 1 176 ? -8.200 4.590 18.293 1.00 98.81 176 ASP A N 1
ATOM 1459 C CA . ASP A 1 176 ? -8.515 3.569 19.295 1.00 98.81 176 ASP A CA 1
ATOM 1460 C C . ASP A 1 176 ? -9.968 3.105 19.215 1.00 98.81 176 ASP A C 1
ATOM 1462 O O . ASP A 1 176 ? -10.229 1.904 19.310 1.00 98.81 176 ASP A O 1
ATOM 1466 N N . ALA A 1 177 ? -10.901 4.035 18.995 1.00 98.81 177 ALA A N 1
ATOM 1467 C CA . ALA A 1 177 ? -12.307 3.712 18.771 1.00 98.81 177 ALA A CA 1
ATOM 1468 C C . ALA A 1 177 ? -12.494 2.884 17.489 1.00 98.81 177 ALA A C 1
ATOM 1470 O O . ALA A 1 177 ? -13.167 1.852 17.518 1.00 98.81 177 ALA A O 1
ATOM 1471 N N . TYR A 1 178 ? -11.840 3.289 16.395 1.00 98.81 178 TYR A N 1
ATOM 1472 C CA . TYR A 1 178 ? -11.878 2.565 15.127 1.00 98.81 178 TYR A CA 1
ATOM 1473 C C . TYR A 1 178 ? -11.299 1.153 15.261 1.00 98.81 178 TYR A C 1
ATOM 1475 O O . TYR A 1 178 ? -11.946 0.192 14.856 1.00 98.81 178 TYR A O 1
ATOM 1483 N N . CYS A 1 179 ? -10.122 1.000 15.875 1.00 98.81 179 CYS A N 1
ATOM 1484 C CA . CYS A 1 179 ? -9.505 -0.311 16.077 1.00 98.81 179 CYS A CA 1
ATOM 1485 C C . CYS A 1 179 ? -10.358 -1.203 16.983 1.00 98.81 179 CYS A C 1
ATOM 1487 O O . CYS A 1 179 ? -10.518 -2.386 16.692 1.00 98.81 179 CYS A O 1
ATOM 1489 N N . SER A 1 180 ? -10.944 -0.645 18.048 1.00 98.81 180 SER A N 1
ATOM 1490 C CA . SER A 1 180 ? -11.837 -1.400 18.928 1.00 98.81 180 SER A CA 1
ATOM 1491 C C . SER A 1 180 ? -13.037 -1.968 18.180 1.00 98.81 180 SER A C 1
ATOM 1493 O O . SER A 1 180 ? -13.378 -3.125 18.397 1.00 98.81 180 SER A O 1
ATOM 1495 N N . TRP A 1 181 ? -13.662 -1.177 17.308 1.00 98.88 181 TRP A N 1
ATOM 1496 C CA . TRP A 1 181 ? -14.779 -1.627 16.479 1.00 98.88 181 TRP A CA 1
ATOM 1497 C C . TRP A 1 181 ? -14.332 -2.627 15.404 1.00 98.88 181 TRP A C 1
ATOM 1499 O O . TRP A 1 181 ? -14.907 -3.705 15.271 1.00 98.88 181 TRP A O 1
ATOM 1509 N N . LEU A 1 182 ? -13.264 -2.301 14.671 1.00 98.81 182 LEU A N 1
ATOM 1510 C CA . LEU A 1 182 ? -12.769 -3.104 13.557 1.00 98.81 182 LEU A CA 1
ATOM 1511 C C . LEU A 1 182 ? -12.354 -4.506 14.014 1.00 98.81 182 LEU A C 1
ATOM 1513 O O . LEU A 1 182 ? -12.794 -5.498 13.438 1.00 98.81 182 LEU A O 1
ATOM 1517 N N . PHE A 1 183 ? -11.514 -4.607 15.047 1.00 98.81 183 PHE A N 1
ATOM 1518 C CA . PHE A 1 183 ? -11.004 -5.902 15.496 1.00 98.81 183 PHE A CA 1
ATOM 1519 C C . PHE A 1 183 ? -12.064 -6.740 16.217 1.00 98.81 183 PHE A C 1
ATOM 1521 O O . PHE A 1 183 ? -12.010 -7.963 16.119 1.00 98.81 183 PHE A O 1
ATOM 1528 N N . ASP A 1 184 ? -13.059 -6.126 16.866 1.00 98.81 184 ASP A N 1
ATOM 1529 C CA . ASP A 1 184 ? -14.185 -6.875 17.442 1.00 98.81 184 ASP A CA 1
ATOM 1530 C C . ASP A 1 184 ? -15.054 -7.552 16.364 1.00 98.81 184 ASP A C 1
ATOM 1532 O O . ASP A 1 184 ? -15.567 -8.654 16.578 1.00 98.81 184 ASP A O 1
ATOM 1536 N N . ILE A 1 185 ? -15.179 -6.936 15.182 1.00 98.88 185 ILE A N 1
ATOM 1537 C CA . ILE A 1 185 ? -15.806 -7.559 14.006 1.00 98.88 185 ILE A CA 1
ATOM 1538 C C . ILE A 1 185 ? -14.892 -8.635 13.424 1.00 98.88 185 ILE A C 1
ATOM 1540 O O . ILE A 1 185 ? -15.317 -9.776 13.260 1.00 98.88 185 ILE A O 1
ATOM 1544 N N . LEU A 1 186 ? -13.640 -8.297 13.103 1.00 98.69 186 LEU A N 1
ATOM 1545 C CA . LEU A 1 186 ? -12.755 -9.211 12.377 1.00 98.69 186 LEU A CA 1
ATOM 1546 C C . LEU A 1 186 ? -12.446 -10.489 13.168 1.00 98.69 186 LEU A C 1
ATOM 1548 O O . LEU A 1 186 ? -12.386 -11.559 12.568 1.00 98.69 186 LEU A O 1
ATOM 1552 N N . PHE A 1 187 ? -12.293 -10.413 14.494 1.00 98.62 187 PHE A N 1
ATOM 1553 C CA . PHE A 1 187 ? -12.096 -11.608 15.321 1.00 98.62 187 PHE A CA 1
ATOM 1554 C C . PHE A 1 187 ? -13.353 -12.476 15.416 1.00 98.62 187 PHE A C 1
ATOM 1556 O O . PHE A 1 187 ? -13.246 -13.701 15.443 1.00 98.62 187 PHE A O 1
ATOM 1563 N N . GLU A 1 188 ? -14.543 -11.873 15.403 1.00 98.75 188 GLU A N 1
ATOM 1564 C CA . GLU A 1 188 ? -15.790 -12.635 15.328 1.00 98.75 188 GLU A CA 1
ATOM 1565 C C . GLU A 1 188 ? -15.915 -13.350 13.975 1.00 98.75 188 GLU A C 1
ATOM 1567 O O . GLU A 1 188 ? -16.211 -14.542 13.932 1.00 98.75 188 GLU A O 1
ATOM 1572 N N . VAL A 1 189 ? -15.625 -12.655 12.868 1.00 98.62 189 VAL A N 1
ATOM 1573 C CA . VAL A 1 189 ? -15.610 -13.256 11.523 1.00 98.62 189 VAL A CA 1
ATOM 1574 C C . VAL A 1 189 ? -14.590 -14.389 11.461 1.00 98.62 189 VAL A C 1
ATOM 1576 O O . VAL A 1 189 ? -14.906 -15.468 10.967 1.00 98.62 189 VAL A O 1
ATOM 1579 N N . GLN A 1 190 ? -13.395 -14.187 12.022 1.00 97.88 190 GLN A N 1
ATOM 1580 C CA . GLN A 1 190 ? -12.358 -15.212 12.088 1.00 97.88 190 GLN A CA 1
ATOM 1581 C C . GLN A 1 190 ? -12.829 -16.494 12.782 1.00 97.88 190 GLN A C 1
ATOM 1583 O O . GLN A 1 190 ? -12.457 -17.581 12.350 1.00 97.88 190 GLN A O 1
ATOM 1588 N N . GLY A 1 191 ? -13.657 -16.389 13.824 1.00 97.94 191 GLY A N 1
ATOM 1589 C CA . GLY A 1 191 ? -14.237 -17.550 14.503 1.00 97.94 191 GLY A CA 1
ATOM 1590 C C . GLY A 1 191 ? -15.311 -18.293 13.696 1.00 97.94 191 GLY A C 1
ATOM 1591 O O . GLY A 1 191 ? -15.693 -19.397 14.081 1.00 97.94 191 GLY A O 1
ATOM 1592 N N . ARG A 1 192 ? -15.810 -17.706 12.599 1.00 98.31 192 ARG A N 1
ATOM 1593 C CA . ARG A 1 192 ? -16.951 -18.207 11.811 1.00 98.31 192 ARG A CA 1
ATOM 1594 C C . ARG A 1 192 ? -16.590 -18.685 10.402 1.00 98.31 192 ARG A C 1
ATOM 1596 O O . ARG A 1 192 ? -17.426 -19.325 9.763 1.00 98.31 192 ARG A O 1
ATOM 1603 N N . ILE A 1 193 ? -15.382 -18.395 9.915 1.00 96.44 193 ILE A N 1
ATOM 1604 C CA . ILE A 1 193 ? -14.916 -18.799 8.578 1.00 96.44 193 ILE A CA 1
ATOM 1605 C C . ILE A 1 193 ? -13.754 -19.796 8.653 1.00 96.44 193 ILE A C 1
ATOM 1607 O O . ILE A 1 193 ? -12.954 -19.768 9.586 1.00 96.44 193 ILE A O 1
ATOM 1611 N N . ASP A 1 194 ? -13.635 -20.655 7.638 1.00 93.56 194 ASP A N 1
ATOM 1612 C CA . ASP A 1 194 ? -12.499 -21.568 7.467 1.00 93.56 194 ASP A CA 1
ATOM 1613 C C . ASP A 1 194 ? -11.676 -21.173 6.234 1.00 93.56 194 ASP A C 1
ATOM 1615 O O . ASP A 1 194 ? -12.142 -21.248 5.098 1.00 93.56 194 ASP A O 1
ATOM 1619 N N . VAL A 1 195 ? -10.424 -20.780 6.473 1.00 91.94 195 VAL A N 1
ATOM 1620 C CA . VAL A 1 195 ? -9.472 -20.339 5.440 1.00 91.94 195 VAL A CA 1
ATOM 1621 C C . VAL A 1 195 ? -8.411 -21.397 5.109 1.00 91.94 195 VAL A C 1
ATOM 1623 O O . VAL A 1 195 ? -7.461 -21.120 4.371 1.00 91.94 195 VAL A O 1
ATOM 1626 N N . SER A 1 196 ? -8.520 -22.615 5.654 1.00 88.88 196 SER A N 1
ATOM 1627 C CA . SER A 1 196 ? -7.517 -23.679 5.490 1.00 88.88 196 SER A CA 1
ATOM 1628 C C . SER A 1 196 ? -7.282 -24.055 4.020 1.00 88.88 196 SER A C 1
ATOM 1630 O O . SER A 1 196 ? -6.134 -24.256 3.609 1.00 88.88 196 SER A O 1
ATOM 1632 N N . GLY A 1 197 ? -8.350 -24.055 3.215 1.00 87.56 197 GLY A N 1
ATOM 1633 C CA . GLY A 1 197 ? -8.329 -24.347 1.779 1.00 87.56 197 GLY A CA 1
ATOM 1634 C C . GLY A 1 197 ? -7.965 -23.169 0.870 1.00 87.56 197 GLY A C 1
ATOM 1635 O O . GLY A 1 197 ? -7.937 -23.337 -0.347 1.00 87.56 197 GLY A O 1
ATOM 1636 N N . TYR A 1 198 ? -7.709 -21.975 1.414 1.00 89.94 198 TYR A N 1
ATOM 1637 C CA . TYR A 1 198 ? -7.434 -20.792 0.596 1.00 89.94 198 TYR A CA 1
ATOM 1638 C C . TYR A 1 198 ? -5.996 -20.788 0.065 1.00 89.94 198 TYR A C 1
ATOM 1640 O O . TYR A 1 198 ? -5.050 -21.221 0.735 1.00 89.94 198 TYR A O 1
ATOM 1648 N N . ASP A 1 199 ? -5.817 -20.239 -1.137 1.00 84.06 199 ASP A N 1
ATOM 1649 C CA . ASP A 1 199 ? -4.492 -19.913 -1.656 1.00 84.06 199 ASP A CA 1
ATOM 1650 C C . ASP A 1 199 ? -3.847 -18.752 -0.870 1.00 84.06 199 ASP A C 1
ATOM 1652 O O . ASP A 1 199 ? -4.470 -18.103 -0.025 1.00 84.06 199 ASP A O 1
ATOM 1656 N N . GLY A 1 200 ? -2.565 -18.482 -1.132 1.00 77.62 200 GLY A N 1
ATOM 1657 C CA . GLY A 1 200 ? -1.829 -17.432 -0.421 1.00 77.62 200 GLY A CA 1
ATOM 1658 C C . GLY A 1 200 ? -2.407 -16.022 -0.599 1.00 77.62 200 GLY A C 1
ATOM 1659 O O . GLY A 1 200 ? -2.211 -15.177 0.270 1.00 77.62 200 GLY A O 1
ATOM 1660 N N . TYR A 1 201 ? -3.129 -15.756 -1.691 1.00 76.31 201 TYR A N 1
ATOM 1661 C CA . TYR A 1 201 ? -3.749 -14.457 -1.933 1.00 76.31 201 TYR A CA 1
ATOM 1662 C C . TYR A 1 201 ? -5.023 -14.302 -1.101 1.00 76.31 201 TYR A C 1
ATOM 1664 O O . TYR A 1 201 ? -5.142 -13.329 -0.354 1.00 76.31 201 TYR A O 1
ATOM 1672 N N . ARG A 1 202 ? -5.926 -15.286 -1.181 1.00 82.44 202 ARG A N 1
ATOM 1673 C CA . ARG A 1 202 ? -7.229 -15.312 -0.501 1.00 82.44 202 ARG A CA 1
ATOM 1674 C C . ARG A 1 202 ? -7.111 -15.474 1.008 1.00 82.44 202 ARG A C 1
ATOM 1676 O O . ARG A 1 202 ? -7.958 -14.964 1.729 1.00 82.44 202 ARG A O 1
ATOM 1683 N N . LYS A 1 203 ? -6.035 -16.094 1.511 1.00 89.44 203 LYS A N 1
ATOM 1684 C CA . LYS A 1 203 ? -5.760 -16.179 2.959 1.00 89.44 203 LYS A CA 1
ATOM 1685 C C . LYS A 1 203 ? -5.744 -14.822 3.656 1.00 89.44 203 LYS A C 1
ATOM 1687 O O . LYS A 1 203 ? -6.106 -14.756 4.823 1.00 89.44 203 LYS A O 1
ATOM 1692 N N . ARG A 1 204 ? -5.424 -13.743 2.939 1.00 91.25 204 ARG A N 1
ATOM 1693 C CA . ARG A 1 204 ? -5.363 -12.364 3.454 1.00 91.25 204 ARG A CA 1
ATOM 1694 C C . ARG A 1 204 ? -6.735 -11.690 3.603 1.00 91.25 204 ARG A C 1
ATOM 1696 O O . ARG A 1 204 ? -6.820 -10.464 3.600 1.00 91.25 204 ARG A O 1
ATOM 1703 N N . VAL A 1 205 ? -7.800 -12.486 3.708 1.00 93.44 205 VAL A N 1
ATOM 1704 C CA . VAL A 1 205 ? -9.205 -12.058 3.705 1.00 93.44 205 VAL A CA 1
ATOM 1705 C C . VAL A 1 205 ? -9.487 -10.889 4.648 1.00 93.44 205 VAL A C 1
ATOM 1707 O O . VAL A 1 205 ? -10.130 -9.925 4.242 1.00 93.44 205 VAL A O 1
ATOM 1710 N N . PHE A 1 206 ? -8.944 -10.903 5.867 1.00 97.19 206 PHE A N 1
ATOM 1711 C CA . PHE A 1 206 ? -9.216 -9.850 6.850 1.00 97.19 206 PHE A CA 1
ATOM 1712 C C . PHE A 1 206 ? -8.641 -8.493 6.439 1.00 97.19 206 PHE A C 1
ATOM 1714 O O . PHE A 1 206 ? -9.238 -7.470 6.760 1.00 97.19 206 PHE A O 1
ATOM 1721 N N . GLY A 1 207 ? -7.536 -8.480 5.686 1.00 93.81 207 GLY A N 1
ATOM 1722 C CA . GLY A 1 207 ? -6.989 -7.256 5.104 1.00 93.81 207 GLY A CA 1
ATOM 1723 C C . GLY A 1 207 ? -7.903 -6.650 4.036 1.00 93.81 207 GLY A C 1
ATOM 1724 O O . GLY A 1 207 ? -8.021 -5.433 3.967 1.00 93.81 207 GLY A O 1
ATOM 1725 N N . PHE A 1 208 ? -8.588 -7.479 3.240 1.00 91.50 208 PHE A N 1
ATOM 1726 C CA . PHE A 1 208 ? -9.550 -7.002 2.238 1.00 91.50 208 PHE A CA 1
ATOM 1727 C C . PHE A 1 208 ? -10.853 -6.519 2.882 1.00 91.50 208 PHE A C 1
ATOM 1729 O O . PHE A 1 208 ? -11.362 -5.456 2.531 1.00 91.50 208 PHE A O 1
ATOM 1736 N N . LEU A 1 209 ? -11.365 -7.269 3.863 1.00 96.75 209 LEU A N 1
ATOM 1737 C CA . LEU A 1 209 ? -12.569 -6.895 4.607 1.00 96.75 209 LEU A CA 1
ATOM 1738 C C . LEU A 1 209 ? -12.380 -5.569 5.357 1.00 96.75 209 LEU A C 1
ATOM 1740 O O . LEU A 1 209 ? -13.293 -4.745 5.386 1.00 96.75 209 LEU A O 1
ATOM 1744 N N . SER A 1 210 ? -11.197 -5.324 5.931 1.00 97.12 210 SER A N 1
ATOM 1745 C CA . SER A 1 210 ? -10.933 -4.087 6.669 1.00 97.12 210 SER A CA 1
ATOM 1746 C C . SER A 1 210 ? -10.941 -2.836 5.790 1.00 97.12 210 SER A C 1
ATOM 1748 O O . SER A 1 210 ? -11.371 -1.784 6.260 1.00 97.12 210 SER A O 1
ATOM 1750 N N . GLU A 1 211 ? -10.526 -2.936 4.522 1.00 93.00 211 GLU A N 1
ATOM 1751 C CA . GLU A 1 211 ? -10.556 -1.802 3.585 1.00 93.00 211 GLU A CA 1
ATOM 1752 C C . GLU A 1 211 ? -11.995 -1.324 3.344 1.00 93.00 211 GLU A C 1
ATOM 1754 O O . GLU A 1 211 ? -12.275 -0.123 3.357 1.00 93.00 211 GLU A O 1
ATOM 1759 N N . PHE A 1 212 ? -12.937 -2.263 3.215 1.00 95.81 212 PHE A N 1
ATOM 1760 C CA . PHE A 1 212 ? -14.359 -1.940 3.113 1.00 95.81 212 PHE A CA 1
ATOM 1761 C C . PHE A 1 212 ? -14.936 -1.434 4.438 1.00 95.81 212 PHE A C 1
ATOM 1763 O O . PHE A 1 212 ? -15.608 -0.401 4.472 1.00 95.81 212 PHE A O 1
ATOM 1770 N N . LEU A 1 213 ? -14.626 -2.109 5.550 1.00 98.31 213 LEU A N 1
ATOM 1771 C CA . LEU A 1 213 ? -15.097 -1.715 6.881 1.00 98.31 213 LEU A CA 1
ATOM 1772 C C . LEU A 1 213 ? -14.628 -0.306 7.277 1.00 98.31 213 LEU A C 1
ATOM 1774 O O . LEU A 1 213 ? -15.368 0.405 7.957 1.00 98.31 213 LEU A O 1
ATOM 1778 N N . GLN A 1 214 ? -13.464 0.147 6.805 1.00 97.62 214 GLN A N 1
ATOM 1779 C CA . GLN A 1 214 ? -13.020 1.532 6.976 1.00 97.62 214 GLN A CA 1
ATOM 1780 C C . GLN A 1 214 ? -14.027 2.530 6.390 1.00 97.62 214 GLN A C 1
ATOM 1782 O O . GLN A 1 214 ? -14.358 3.533 7.026 1.00 97.62 214 GLN A O 1
ATOM 1787 N N . MET A 1 215 ? -14.534 2.261 5.184 1.00 96.81 215 MET A N 1
ATOM 1788 C CA . MET A 1 215 ? -15.525 3.118 4.537 1.00 96.81 215 MET A CA 1
ATOM 1789 C C . MET A 1 215 ? -16.844 3.129 5.313 1.00 96.81 215 MET A C 1
ATOM 1791 O O . MET A 1 215 ? -17.403 4.205 5.533 1.00 96.81 215 MET A O 1
ATOM 1795 N N . VAL A 1 216 ? -17.302 1.960 5.775 1.00 98.31 216 VAL A N 1
ATOM 1796 C CA . VAL A 1 216 ? -18.508 1.833 6.609 1.00 98.31 216 VAL A CA 1
ATOM 1797 C C . VAL A 1 216 ? -18.360 2.658 7.890 1.00 98.31 216 VAL A C 1
ATOM 1799 O O . VAL A 1 216 ? -19.228 3.477 8.195 1.00 98.31 216 VAL A O 1
ATOM 1802 N N . TRP A 1 217 ? -17.234 2.519 8.599 1.00 98.50 217 TRP A N 1
ATOM 1803 C CA . TRP A 1 217 ? -16.943 3.279 9.816 1.00 98.50 217 TRP A CA 1
ATOM 1804 C C . TRP A 1 217 ? -17.008 4.792 9.590 1.00 98.50 217 TRP A C 1
ATOM 1806 O O . TRP A 1 217 ? -17.661 5.503 10.355 1.00 98.50 217 TRP A O 1
ATOM 1816 N N . ILE A 1 218 ? -16.370 5.283 8.524 1.00 98.38 218 ILE A N 1
ATOM 1817 C CA . ILE A 1 218 ? -16.349 6.711 8.179 1.00 98.38 218 ILE A CA 1
ATOM 1818 C C . ILE A 1 218 ? -17.764 7.239 7.916 1.00 98.38 218 ILE A C 1
ATOM 1820 O O . ILE A 1 218 ? -18.108 8.314 8.405 1.00 98.38 218 ILE A O 1
ATOM 1824 N N . GLN A 1 219 ? -18.584 6.498 7.162 1.00 98.06 219 GLN A N 1
ATOM 1825 C CA . GLN A 1 219 ? -19.936 6.937 6.802 1.00 98.06 219 GLN A CA 1
ATOM 1826 C C . GLN A 1 219 ? -20.898 6.928 7.996 1.00 98.06 219 GLN A C 1
ATOM 1828 O O . GLN A 1 219 ? -21.598 7.917 8.208 1.00 98.06 219 GLN A O 1
ATOM 1833 N N . VAL A 1 220 ? -20.908 5.855 8.797 1.00 98.38 220 VAL A N 1
ATOM 1834 C CA . VAL A 1 220 ? -21.810 5.727 9.959 1.00 98.38 220 VAL A CA 1
ATOM 1835 C C . VAL A 1 220 ? -21.497 6.766 11.035 1.00 98.38 220 VAL A C 1
ATOM 1837 O O . VAL A 1 220 ? -22.408 7.330 11.631 1.00 98.38 220 VAL A O 1
ATOM 1840 N N . ASN A 1 221 ? -20.216 7.062 11.264 1.00 98.38 221 ASN A N 1
ATOM 1841 C CA . ASN A 1 221 ? -19.802 8.038 12.274 1.00 98.38 221 ASN A CA 1
ATOM 1842 C C . ASN A 1 221 ? -19.769 9.484 11.748 1.00 98.38 221 ASN A C 1
ATOM 1844 O O . ASN A 1 221 ? -19.311 10.375 12.459 1.00 98.38 221 ASN A O 1
ATOM 1848 N N . HIS A 1 222 ? -20.234 9.724 10.515 1.00 98.00 222 HIS A N 1
ATOM 1849 C CA . HIS A 1 222 ? -20.279 11.047 9.881 1.00 98.00 222 HIS A CA 1
ATOM 1850 C C . HIS A 1 222 ? -18.937 11.797 9.904 1.00 98.00 222 HIS A C 1
ATOM 1852 O O . HIS A 1 222 ? -18.892 13.021 10.044 1.00 98.00 222 HIS A O 1
ATOM 1858 N N . LEU A 1 223 ? -17.836 11.055 9.763 1.00 98.56 223 LEU A N 1
ATOM 1859 C CA . LEU A 1 223 ? -16.495 11.626 9.773 1.00 98.56 223 LEU A CA 1
ATOM 1860 C C . LEU A 1 223 ? -16.229 12.368 8.459 1.00 98.56 223 LEU A C 1
ATOM 1862 O O . LEU A 1 223 ? -16.695 11.967 7.391 1.00 98.56 223 LEU A O 1
ATOM 1866 N N . ARG A 1 224 ? -15.435 13.435 8.530 1.00 98.44 224 ARG A N 1
ATOM 1867 C CA . ARG A 1 224 ? -15.002 14.251 7.391 1.00 98.44 224 ARG A CA 1
ATOM 1868 C C . ARG A 1 224 ? -13.578 13.855 6.991 1.00 98.44 224 ARG A C 1
ATOM 1870 O O . ARG A 1 224 ? -12.629 14.367 7.588 1.00 98.44 224 ARG A O 1
ATOM 1877 N N . PRO A 1 225 ? -13.395 12.950 6.012 1.00 98.06 225 PRO A N 1
ATOM 1878 C CA . PRO A 1 225 ? -12.071 12.563 5.548 1.00 98.06 225 PRO A CA 1
ATOM 1879 C C . PRO A 1 225 ? -11.458 13.644 4.650 1.00 98.06 225 PRO A C 1
ATOM 1881 O O . PRO A 1 225 ? -12.112 14.162 3.745 1.00 98.06 225 PRO A O 1
ATOM 1884 N N . TYR A 1 226 ? -10.176 13.930 4.854 1.00 98.00 226 TYR A N 1
ATOM 1885 C CA . TYR A 1 226 ? -9.329 14.533 3.835 1.00 98.00 226 TYR A CA 1
ATOM 1886 C C . TYR A 1 226 ? -8.785 13.424 2.934 1.00 98.00 226 TYR A C 1
ATOM 1888 O O . TYR A 1 226 ? -7.967 12.602 3.355 1.00 98.00 226 TYR A O 1
ATOM 1896 N N . GLU A 1 227 ? -9.256 13.398 1.694 1.00 96.88 227 GLU A N 1
ATOM 1897 C CA . GLU A 1 227 ? -8.824 12.439 0.684 1.00 96.88 227 GLU A CA 1
ATOM 1898 C C . GLU A 1 227 ? -7.537 12.924 0.012 1.00 96.88 227 GLU A C 1
ATOM 1900 O O . GLU A 1 227 ? -7.493 14.007 -0.573 1.00 96.88 227 GLU A O 1
ATOM 1905 N N . CYS A 1 228 ? -6.475 12.128 0.118 1.00 94.44 228 CYS A N 1
ATOM 1906 C CA . CYS A 1 228 ? -5.167 12.457 -0.427 1.00 94.44 228 CYS A CA 1
ATOM 1907 C C . CYS A 1 228 ? -4.675 11.423 -1.436 1.00 94.44 228 CYS A C 1
ATOM 1909 O O . CYS A 1 228 ? -5.034 10.242 -1.412 1.00 94.44 228 CYS A O 1
ATOM 1911 N N . ARG A 1 229 ? -3.792 11.885 -2.320 1.00 92.56 229 ARG A N 1
ATOM 1912 C CA . ARG A 1 229 ? -3.072 11.006 -3.232 1.00 92.56 229 ARG A CA 1
ATOM 1913 C C . ARG A 1 229 ? -2.024 10.208 -2.481 1.00 92.56 229 ARG A C 1
ATOM 1915 O O . ARG A 1 229 ? -1.414 10.686 -1.524 1.00 92.56 229 ARG A O 1
ATOM 1922 N N . ILE A 1 230 ? -1.780 9.005 -2.981 1.00 91.81 230 ILE A N 1
ATOM 1923 C CA . ILE A 1 230 ? -0.784 8.089 -2.447 1.00 91.81 230 ILE A CA 1
ATOM 1924 C C . ILE A 1 230 ? 0.314 7.914 -3.486 1.00 91.81 230 ILE A C 1
ATOM 1926 O O . ILE A 1 230 ? 0.072 7.370 -4.563 1.00 91.81 230 ILE A O 1
ATOM 1930 N N . ALA A 1 231 ? 1.525 8.359 -3.162 1.00 86.75 231 ALA A N 1
ATOM 1931 C CA . ALA A 1 231 ? 2.676 8.084 -4.006 1.00 86.75 231 ALA A CA 1
ATOM 1932 C C . ALA A 1 231 ? 3.134 6.645 -3.807 1.00 86.75 231 ALA A C 1
ATOM 1934 O O . ALA A 1 231 ? 3.236 6.162 -2.673 1.00 86.75 231 ALA A O 1
ATOM 1935 N N . ILE A 1 232 ? 3.461 5.994 -4.922 1.00 82.94 232 ILE A N 1
ATOM 1936 C CA . ILE A 1 232 ? 4.136 4.705 -4.909 1.00 82.94 232 ILE A CA 1
ATOM 1937 C C . ILE A 1 232 ? 5.641 4.960 -4.989 1.00 82.94 232 ILE A C 1
ATOM 1939 O O . ILE A 1 232 ? 6.136 5.416 -6.017 1.00 82.94 232 ILE A O 1
ATOM 1943 N N . ILE A 1 233 ? 6.358 4.712 -3.893 1.00 75.69 233 ILE A N 1
ATOM 1944 C CA . ILE A 1 233 ? 7.807 4.944 -3.803 1.00 75.69 233 ILE A CA 1
ATOM 1945 C C . ILE A 1 233 ? 8.526 3.602 -3.818 1.00 75.69 233 ILE A C 1
ATOM 1947 O O . ILE A 1 233 ? 8.253 2.739 -2.987 1.00 75.69 233 ILE A O 1
ATOM 1951 N N . GLY A 1 234 ? 9.467 3.451 -4.749 1.00 61.62 234 GLY A N 1
ATOM 1952 C CA . GLY A 1 234 ? 10.235 2.223 -4.929 1.00 61.62 234 GLY A CA 1
ATOM 1953 C C . GLY A 1 234 ? 9.427 1.099 -5.583 1.00 61.62 234 GLY A C 1
ATOM 1954 O O . GLY A 1 234 ? 8.207 0.987 -5.458 1.00 61.62 234 GLY A O 1
ATOM 1955 N N . GLU A 1 235 ? 10.111 0.230 -6.316 1.00 66.44 235 GLU A N 1
ATOM 1956 C CA . GLU A 1 235 ? 9.468 -0.890 -7.003 1.00 66.44 235 GLU A CA 1
ATOM 1957 C C . GLU A 1 235 ? 9.250 -2.084 -6.076 1.00 66.44 235 GLU A C 1
ATOM 1959 O O . GLU A 1 235 ? 9.815 -2.172 -4.983 1.00 66.44 235 GLU A O 1
ATOM 1964 N N . LYS A 1 236 ? 8.394 -3.024 -6.497 1.00 66.69 236 LYS A N 1
ATOM 1965 C CA . LYS A 1 236 ? 8.267 -4.300 -5.783 1.00 66.69 236 LYS A CA 1
ATOM 1966 C C . LYS A 1 236 ? 9.645 -4.971 -5.791 1.00 66.69 236 LYS A C 1
ATOM 1968 O O . LYS A 1 236 ? 10.306 -4.976 -6.827 1.00 66.69 236 LYS A O 1
ATOM 1973 N N . PHE A 1 237 ? 10.070 -5.570 -4.676 1.00 68.44 237 PHE A N 1
ATOM 1974 C CA . PHE A 1 237 ? 11.365 -6.263 -4.618 1.00 68.44 237 PHE A CA 1
ATOM 1975 C C . PHE A 1 237 ? 11.493 -7.305 -5.734 1.00 68.44 237 PHE A C 1
ATOM 1977 O O . PHE A 1 237 ? 12.545 -7.382 -6.357 1.00 68.44 237 PHE A O 1
ATOM 1984 N N . GLU A 1 238 ? 10.404 -8.016 -6.054 1.00 73.25 238 GLU A N 1
ATOM 1985 C CA . GLU A 1 238 ? 10.413 -9.008 -7.133 1.00 73.25 238 GLU A CA 1
ATOM 1986 C C . GLU A 1 238 ? 10.589 -8.350 -8.513 1.00 73.25 238 GLU A C 1
ATOM 1988 O O . GLU A 1 238 ? 11.266 -8.906 -9.367 1.00 73.25 238 GLU A O 1
ATOM 1993 N N . THR A 1 239 ? 10.068 -7.133 -8.738 1.00 81.38 239 THR A N 1
ATOM 1994 C CA . THR A 1 239 ? 10.391 -6.353 -9.952 1.00 81.38 239 THR A CA 1
ATOM 1995 C C . THR A 1 239 ? 11.896 -6.063 -9.995 1.00 81.38 239 THR A C 1
ATOM 1997 O O . THR A 1 239 ? 12.541 -6.250 -11.025 1.00 81.38 239 THR A O 1
ATOM 2000 N N . GLY A 1 240 ? 12.481 -5.675 -8.857 1.00 83.44 240 GLY A N 1
ATOM 2001 C CA . GLY A 1 240 ? 13.924 -5.474 -8.722 1.00 83.44 240 GLY A CA 1
ATOM 2002 C C . GLY A 1 240 ? 14.754 -6.755 -8.901 1.00 83.44 240 GLY A C 1
ATOM 2003 O O . GLY A 1 240 ? 15.884 -6.685 -9.380 1.00 83.44 240 GLY A O 1
ATOM 2004 N N . GLU A 1 241 ? 14.225 -7.926 -8.538 1.00 87.50 241 GLU A N 1
ATOM 2005 C CA . GLU A 1 241 ? 14.836 -9.233 -8.826 1.00 87.50 241 GLU A CA 1
ATOM 2006 C C . GLU A 1 241 ? 14.837 -9.529 -10.318 1.00 87.50 241 GLU A C 1
ATOM 2008 O O . GLU A 1 241 ? 15.886 -9.884 -10.854 1.00 87.50 241 GLU A O 1
ATOM 2013 N N . VAL A 1 242 ? 13.715 -9.290 -11.003 1.00 91.88 242 VAL A N 1
ATOM 2014 C CA . VAL A 1 242 ? 13.638 -9.465 -12.457 1.00 91.88 242 VAL A CA 1
ATOM 2015 C C . VAL A 1 242 ? 14.639 -8.552 -13.160 1.00 91.88 242 VAL A C 1
ATOM 2017 O O . VAL A 1 242 ? 15.379 -9.006 -14.027 1.00 91.88 242 VAL A O 1
ATOM 2020 N N . LYS A 1 243 ? 14.753 -7.288 -12.738 1.00 92.19 243 LYS A N 1
ATOM 2021 C CA . LYS A 1 243 ? 15.754 -6.351 -13.276 1.00 92.19 243 LYS A CA 1
ATOM 2022 C C . LYS A 1 243 ? 17.188 -6.828 -13.063 1.00 92.19 243 LYS A C 1
ATOM 2024 O O . LYS A 1 243 ? 18.002 -6.722 -13.976 1.00 92.19 243 LYS A O 1
ATOM 2029 N N . ARG A 1 244 ? 17.507 -7.372 -11.883 1.00 92.50 244 ARG A N 1
ATOM 2030 C CA . ARG A 1 244 ? 18.835 -7.946 -11.603 1.00 92.50 244 ARG A CA 1
ATOM 2031 C C . ARG A 1 244 ? 19.119 -9.158 -12.486 1.00 92.50 244 ARG A C 1
ATOM 2033 O O . ARG A 1 244 ? 20.166 -9.197 -13.122 1.00 92.50 244 ARG A O 1
ATOM 2040 N N . ALA A 1 245 ? 18.170 -10.084 -12.597 1.00 95.62 245 ALA A N 1
ATOM 2041 C CA . ALA A 1 245 ? 18.308 -11.261 -13.447 1.00 95.62 245 ALA A CA 1
ATOM 2042 C C . ALA A 1 245 ? 18.495 -10.886 -14.927 1.00 95.62 245 ALA A C 1
ATOM 2044 O O . ALA A 1 245 ? 19.400 -11.398 -15.583 1.00 95.62 245 ALA A O 1
ATOM 2045 N N . LEU A 1 246 ? 17.707 -9.937 -15.444 1.00 97.19 246 LEU A N 1
ATOM 2046 C CA . LEU A 1 246 ? 17.868 -9.431 -16.810 1.00 97.19 246 LEU A CA 1
ATOM 2047 C C . LEU A 1 246 ? 19.216 -8.738 -17.016 1.00 97.19 246 LEU A C 1
ATOM 2049 O O . LEU A 1 246 ? 19.860 -8.959 -18.039 1.00 97.19 246 LEU A O 1
ATOM 2053 N N . SER A 1 247 ? 19.675 -7.953 -16.039 1.00 97.06 247 SER A N 1
ATOM 2054 C CA . SER A 1 247 ? 21.003 -7.339 -16.079 1.00 97.06 247 SER A CA 1
ATOM 2055 C C . SER A 1 247 ? 22.111 -8.392 -16.188 1.00 97.06 247 SER A C 1
ATOM 2057 O O . SER A 1 247 ? 23.026 -8.235 -16.998 1.00 97.06 247 SER A O 1
ATOM 2059 N N . ASP A 1 248 ? 22.019 -9.484 -15.424 1.00 97.25 248 ASP A N 1
ATOM 2060 C CA . ASP A 1 248 ? 22.991 -10.582 -15.469 1.00 97.25 248 ASP A CA 1
ATOM 2061 C C . ASP A 1 248 ? 22.948 -11.343 -16.805 1.00 97.25 248 ASP A C 1
ATOM 2063 O O . ASP A 1 248 ? 23.990 -11.739 -17.336 1.00 97.25 248 ASP A O 1
ATOM 2067 N N . LEU A 1 249 ? 21.756 -11.534 -17.376 1.00 98.06 249 LEU A N 1
ATOM 2068 C CA . LEU A 1 249 ? 21.569 -12.189 -18.674 1.00 98.06 249 LEU A CA 1
ATOM 2069 C C . LEU A 1 249 ? 22.103 -11.317 -19.821 1.00 98.06 249 LEU A C 1
ATOM 2071 O O . LEU A 1 249 ? 22.809 -11.820 -20.698 1.00 98.06 249 LEU A O 1
ATOM 2075 N N . PHE A 1 250 ? 21.882 -9.999 -19.779 1.00 97.94 250 PHE A N 1
ATOM 2076 C CA . PHE A 1 250 ? 22.458 -9.053 -20.742 1.00 97.94 250 PHE A CA 1
ATOM 2077 C C . PHE A 1 250 ? 23.988 -9.020 -20.663 1.00 97.94 250 PHE A C 1
ATOM 2079 O O . PHE A 1 250 ? 24.655 -9.089 -21.699 1.00 97.94 250 PHE A O 1
ATOM 2086 N N . ALA A 1 251 ? 24.561 -9.031 -19.454 1.00 97.12 251 ALA A N 1
ATOM 2087 C CA . ALA A 1 251 ? 26.009 -9.116 -19.251 1.00 97.12 251 ALA A CA 1
ATOM 2088 C C . ALA A 1 251 ? 26.626 -10.370 -19.907 1.00 97.12 251 ALA A C 1
ATOM 2090 O O . ALA A 1 251 ? 27.729 -10.312 -20.466 1.00 97.12 251 ALA A O 1
ATOM 2091 N N . LYS A 1 252 ? 25.884 -11.486 -19.898 1.00 97.19 252 LYS A N 1
ATOM 2092 C CA . LYS A 1 252 ? 26.247 -12.769 -20.526 1.00 97.19 252 LYS A CA 1
ATOM 2093 C C . LYS A 1 252 ? 25.889 -12.867 -22.018 1.00 97.19 252 LYS A C 1
ATOM 2095 O O . LYS A 1 252 ? 26.228 -13.868 -22.641 1.00 97.19 252 LYS A O 1
ATOM 2100 N N . LYS A 1 253 ? 25.248 -11.844 -22.603 1.00 96.12 253 LYS A N 1
ATOM 2101 C CA . LYS A 1 253 ? 24.649 -11.854 -23.957 1.00 96.12 253 LYS A CA 1
ATOM 2102 C C . LYS A 1 253 ? 23.591 -12.944 -24.178 1.00 96.12 253 LYS A C 1
ATOM 2104 O O . LYS A 1 253 ? 23.331 -13.350 -25.318 1.00 96.12 253 LYS A O 1
ATOM 2109 N N . ASP A 1 254 ? 22.967 -13.412 -23.105 1.00 96.94 254 ASP A N 1
ATOM 2110 C CA . ASP A 1 254 ? 21.966 -14.467 -23.162 1.00 96.94 254 ASP A CA 1
ATOM 2111 C C . ASP A 1 254 ? 20.575 -13.887 -23.446 1.00 96.94 254 ASP A C 1
ATOM 2113 O O . ASP A 1 254 ? 19.758 -13.662 -22.556 1.00 96.94 254 ASP A O 1
ATOM 2117 N N . VAL A 1 255 ? 20.323 -13.596 -24.723 1.00 96.50 255 VAL A N 1
ATOM 2118 C CA . VAL A 1 255 ? 19.042 -13.031 -25.187 1.00 96.50 255 VAL A CA 1
ATOM 2119 C C . VAL A 1 255 ? 17.903 -14.045 -25.045 1.00 96.50 255 VAL A C 1
ATOM 2121 O O . VAL A 1 255 ? 16.782 -13.652 -24.734 1.00 96.50 255 VAL A O 1
ATOM 2124 N N . CYS A 1 256 ? 18.186 -15.335 -25.266 1.00 96.25 256 CYS A N 1
ATOM 2125 C CA . CYS A 1 256 ? 17.175 -16.392 -25.187 1.00 96.25 256 CYS A CA 1
ATOM 2126 C C . CYS A 1 256 ? 16.738 -16.579 -23.735 1.00 96.25 256 CYS A C 1
ATOM 2128 O O . CYS A 1 256 ? 15.553 -16.455 -23.435 1.00 96.25 256 CYS A O 1
ATOM 2130 N N . GLY A 1 257 ? 17.708 -16.731 -22.826 1.00 96.81 257 GLY A N 1
ATOM 2131 C CA . GLY A 1 257 ? 17.443 -16.831 -21.397 1.00 96.81 257 GLY A CA 1
ATOM 2132 C C . GLY A 1 257 ? 16.762 -15.582 -20.840 1.00 96.81 257 GLY A C 1
ATOM 2133 O O . GLY A 1 257 ? 15.831 -15.701 -20.050 1.00 96.81 257 GLY A O 1
ATOM 2134 N N . ALA A 1 258 ? 17.144 -14.376 -21.289 1.00 97.25 258 ALA A N 1
ATOM 2135 C CA . ALA A 1 258 ? 16.465 -13.135 -20.895 1.00 97.25 258 ALA A CA 1
ATOM 2136 C C . ALA A 1 258 ? 14.978 -13.131 -21.274 1.00 97.25 258 ALA A C 1
ATOM 2138 O O . ALA A 1 258 ? 14.138 -12.723 -20.471 1.00 97.25 258 ALA A O 1
ATOM 2139 N N . LYS A 1 259 ? 14.650 -13.603 -22.482 1.00 97.06 259 LYS A N 1
ATOM 2140 C CA . LYS A 1 259 ? 13.271 -13.704 -22.963 1.00 97.06 259 LYS A CA 1
ATOM 2141 C C . LYS A 1 259 ? 12.471 -14.743 -22.187 1.00 97.06 259 LYS A C 1
ATOM 2143 O O . LYS A 1 259 ? 11.393 -14.419 -21.701 1.00 97.06 259 LYS A O 1
ATOM 2148 N N . GLU A 1 260 ? 12.991 -15.962 -22.071 1.00 97.06 260 GLU A N 1
ATOM 2149 C CA . GLU A 1 260 ? 12.334 -17.064 -21.357 1.00 97.06 260 GLU A CA 1
ATOM 2150 C C . GLU A 1 260 ? 12.054 -16.678 -19.903 1.00 97.06 260 GLU A C 1
ATOM 2152 O O . GLU A 1 260 ? 10.907 -16.711 -19.461 1.00 97.06 260 GLU A O 1
ATOM 2157 N N . TYR A 1 261 ? 13.073 -16.181 -19.198 1.00 95.56 261 TYR A N 1
ATOM 2158 C CA . TYR A 1 261 ? 12.945 -15.748 -17.811 1.00 95.56 261 TYR A CA 1
ATOM 2159 C C . TYR A 1 261 ? 11.906 -14.633 -17.635 1.00 95.56 261 TYR A C 1
ATOM 2161 O O . TYR A 1 261 ? 11.096 -14.672 -16.705 1.00 95.56 261 TYR A O 1
ATOM 2169 N N . PHE A 1 262 ? 11.899 -13.633 -18.526 1.00 94.56 262 PHE A N 1
ATOM 2170 C CA . PHE A 1 262 ? 10.900 -12.570 -18.463 1.00 94.56 262 PHE A CA 1
ATOM 2171 C C . PHE A 1 262 ? 9.483 -13.108 -18.682 1.00 94.56 262 PHE A C 1
ATOM 2173 O O . PHE A 1 262 ? 8.581 -12.739 -17.931 1.00 94.56 262 PHE A O 1
ATOM 2180 N N . LEU A 1 263 ? 9.279 -13.964 -19.688 1.00 92.88 263 LEU A N 1
ATOM 2181 C CA . LEU A 1 263 ? 7.964 -14.528 -19.994 1.00 92.88 263 LEU A CA 1
ATOM 2182 C C . LEU A 1 263 ? 7.435 -15.378 -18.833 1.00 92.88 263 LEU A C 1
ATOM 2184 O O . LEU A 1 263 ? 6.287 -15.196 -18.442 1.00 92.88 263 LEU A O 1
ATOM 2188 N N . GLU A 1 264 ? 8.277 -16.198 -18.199 1.00 92.69 264 GLU A N 1
ATOM 2189 C CA . GLU A 1 264 ? 7.891 -16.949 -16.995 1.00 92.69 264 GLU A CA 1
ATOM 2190 C C . GLU A 1 264 ? 7.485 -16.029 -15.834 1.00 92.69 264 GLU A C 1
ATOM 2192 O O . GLU A 1 264 ? 6.538 -16.312 -15.092 1.00 92.69 264 GLU A O 1
ATOM 2197 N N . CYS A 1 265 ? 8.200 -14.914 -15.650 1.00 88.81 265 CYS A N 1
ATOM 2198 C CA . CYS A 1 265 ? 7.843 -13.917 -14.644 1.00 88.81 265 CYS A CA 1
ATOM 2199 C C . CYS A 1 265 ? 6.517 -13.230 -14.984 1.00 88.81 265 CYS A C 1
ATOM 2201 O O . CYS A 1 265 ? 5.701 -13.007 -14.091 1.00 88.81 265 CYS A O 1
ATOM 2203 N N . TYR A 1 266 ? 6.302 -12.908 -16.259 1.00 87.12 266 TYR A N 1
ATOM 2204 C CA . TYR A 1 266 ? 5.095 -12.254 -16.752 1.00 87.12 266 TYR A CA 1
ATOM 2205 C C . TYR A 1 266 ? 3.859 -13.154 -16.631 1.00 87.12 266 TYR A C 1
ATOM 2207 O O . TYR A 1 266 ? 2.808 -12.679 -16.215 1.00 87.12 266 TYR A O 1
ATOM 2215 N N . GLU A 1 267 ? 3.984 -14.456 -16.896 1.00 86.50 267 GLU A N 1
ATOM 2216 C CA . GLU A 1 267 ? 2.903 -15.429 -16.678 1.00 86.50 267 GLU A CA 1
ATOM 2217 C C . GLU A 1 267 ? 2.482 -15.503 -15.206 1.00 86.50 267 GLU A C 1
ATOM 2219 O O . GLU A 1 267 ? 1.293 -15.516 -14.893 1.00 86.50 267 GLU A O 1
ATOM 2224 N N . LYS A 1 268 ? 3.452 -15.499 -14.283 1.00 84.06 268 LYS A N 1
ATOM 2225 C CA . LYS A 1 268 ? 3.183 -15.513 -12.834 1.00 84.06 268 LYS A CA 1
ATOM 2226 C C . LYS A 1 268 ? 2.655 -14.173 -12.320 1.00 84.06 268 LYS A C 1
ATOM 2228 O O . LYS A 1 268 ? 1.921 -14.143 -11.334 1.00 84.06 268 LYS A O 1
ATOM 2233 N N . ARG A 1 269 ? 3.065 -13.064 -12.944 1.00 80.81 269 ARG A N 1
ATOM 2234 C CA . ARG A 1 269 ? 2.728 -11.683 -12.566 1.00 80.81 269 ARG A CA 1
ATOM 2235 C C . ARG A 1 269 ? 2.368 -10.847 -13.802 1.00 80.81 269 ARG A C 1
ATOM 2237 O O . ARG A 1 269 ? 3.177 -10.019 -14.231 1.00 80.81 269 ARG A O 1
ATOM 2244 N N . PRO A 1 270 ? 1.141 -10.984 -14.336 1.00 82.12 270 PRO A N 1
ATOM 2245 C CA . PRO A 1 270 ? 0.707 -10.207 -15.501 1.00 82.12 270 PRO A CA 1
ATOM 2246 C C . PRO A 1 270 ? 0.736 -8.684 -15.271 1.00 82.12 270 PRO A C 1
ATOM 2248 O O . PRO A 1 270 ? 0.862 -7.906 -16.218 1.00 82.12 270 PRO A O 1
ATOM 2251 N N . ASP A 1 271 ? 0.679 -8.245 -14.007 1.00 78.25 271 ASP A N 1
ATOM 2252 C CA . ASP A 1 271 ? 0.740 -6.842 -13.587 1.00 78.25 271 ASP A CA 1
ATOM 2253 C C . ASP A 1 271 ? 2.161 -6.244 -13.577 1.00 78.25 271 ASP A C 1
ATOM 2255 O O . ASP A 1 271 ? 2.316 -5.057 -13.288 1.00 78.25 271 ASP A O 1
ATOM 2259 N N . ILE A 1 272 ? 3.217 -7.024 -13.858 1.00 83.50 272 ILE A N 1
ATOM 2260 C CA . ILE A 1 272 ? 4.616 -6.588 -13.672 1.00 83.50 272 ILE A CA 1
ATOM 2261 C C . ILE A 1 272 ? 5.029 -5.416 -14.578 1.00 83.50 272 ILE A C 1
ATOM 2263 O O . ILE A 1 272 ? 5.919 -4.656 -14.211 1.00 83.50 272 ILE A O 1
ATOM 2267 N N . LEU A 1 273 ? 4.359 -5.239 -15.722 1.00 83.56 273 LEU A N 1
ATOM 2268 C CA . LEU A 1 273 ? 4.585 -4.132 -16.663 1.00 83.56 273 LEU A CA 1
ATOM 2269 C C . LEU A 1 273 ? 3.680 -2.912 -16.422 1.00 83.56 273 LEU A C 1
ATOM 2271 O O . LEU A 1 273 ? 3.770 -1.930 -17.161 1.00 83.56 273 LEU A O 1
ATOM 2275 N N . MET A 1 274 ? 2.781 -2.962 -15.434 1.00 77.12 274 MET A N 1
ATOM 2276 C CA . MET A 1 274 ? 1.939 -1.815 -15.086 1.00 77.12 274 MET A CA 1
ATOM 2277 C C . MET A 1 274 ? 2.762 -0.735 -14.369 1.00 77.12 274 MET A C 1
ATOM 2279 O O . MET A 1 274 ? 3.719 -1.050 -13.663 1.00 77.12 274 MET A O 1
ATOM 2283 N N . GLU A 1 275 ? 2.352 0.533 -14.482 1.00 69.31 275 GLU A N 1
ATOM 2284 C CA . GLU A 1 275 ? 3.067 1.683 -13.890 1.00 69.31 275 GLU A CA 1
ATOM 2285 C C . GLU A 1 275 ? 3.281 1.547 -12.372 1.00 69.31 275 GLU A C 1
ATOM 2287 O O . GLU A 1 275 ? 4.307 1.961 -11.842 1.00 69.31 275 GLU A O 1
ATOM 2292 N N . ALA A 1 276 ? 2.349 0.902 -11.663 1.00 62.22 276 ALA A N 1
ATOM 2293 C CA . ALA A 1 276 ? 2.463 0.643 -10.226 1.00 62.22 276 ALA A CA 1
ATOM 2294 C C . ALA A 1 276 ? 3.501 -0.444 -9.855 1.00 62.22 276 ALA A C 1
ATOM 2296 O O . ALA A 1 276 ? 3.839 -0.601 -8.675 1.00 62.22 276 ALA A O 1
ATOM 2297 N N . SER A 1 277 ? 3.980 -1.217 -10.836 1.00 72.38 277 SER A N 1
ATOM 2298 C CA . SER A 1 277 ? 4.890 -2.358 -10.664 1.00 72.38 277 SER A CA 1
ATOM 2299 C C . SER A 1 277 ? 6.286 -2.113 -11.250 1.00 72.38 277 SER A C 1
ATOM 2301 O O . SER A 1 277 ? 7.257 -2.477 -10.583 1.00 72.38 277 SER A O 1
ATOM 2303 N N . ASP A 1 278 ? 6.390 -1.487 -12.429 1.00 79.44 278 ASP A N 1
ATOM 2304 C CA . ASP A 1 278 ? 7.632 -1.045 -13.096 1.00 79.44 278 ASP A CA 1
ATOM 2305 C C . ASP A 1 278 ? 7.664 0.488 -13.151 1.00 79.44 278 ASP A C 1
ATOM 2307 O O . ASP A 1 278 ? 7.469 1.115 -14.193 1.00 79.44 278 ASP A O 1
ATOM 2311 N N . ILE A 1 279 ? 7.865 1.097 -11.983 1.00 73.38 279 ILE A N 1
ATOM 2312 C CA . ILE A 1 279 ? 7.754 2.546 -11.768 1.00 73.38 279 ILE A CA 1
ATOM 2313 C C . ILE A 1 279 ? 8.757 3.319 -12.632 1.00 73.38 279 ILE A C 1
ATOM 2315 O O . ILE A 1 279 ? 8.462 4.423 -13.087 1.00 73.38 279 ILE A O 1
ATOM 2319 N N . THR A 1 280 ? 9.944 2.760 -12.888 1.00 81.56 280 THR A N 1
ATOM 2320 C CA . THR A 1 280 ? 10.949 3.411 -13.746 1.00 81.56 280 THR A CA 1
ATOM 2321 C C . THR A 1 280 ? 10.758 3.115 -15.241 1.00 81.56 280 THR A C 1
ATOM 2323 O O . THR A 1 280 ? 11.464 3.701 -16.080 1.00 81.56 280 THR A O 1
ATOM 2326 N N . GLY A 1 281 ? 9.829 2.215 -15.583 1.00 85.12 281 GLY A N 1
ATOM 2327 C CA . GLY A 1 281 ? 9.569 1.735 -16.941 1.00 85.12 281 GLY A CA 1
ATOM 2328 C C . GLY A 1 281 ? 10.713 0.910 -17.543 1.00 85.12 281 GLY A C 1
ATOM 2329 O O . GLY A 1 281 ? 10.773 0.745 -18.762 1.00 85.12 281 GLY A O 1
ATOM 2330 N N . GLU A 1 282 ? 11.684 0.468 -16.737 1.00 92.19 282 GLU A N 1
ATOM 2331 C CA . GLU A 1 282 ? 12.880 -0.217 -17.238 1.00 92.19 282 GLU A CA 1
ATOM 2332 C C . GLU A 1 282 ? 12.569 -1.621 -17.752 1.00 92.19 282 GLU A C 1
ATOM 2334 O O . GLU A 1 282 ? 13.153 -2.005 -18.759 1.00 92.19 282 GLU A O 1
ATOM 2339 N N . LEU A 1 283 ? 11.646 -2.374 -17.138 1.00 92.50 283 LEU A N 1
ATOM 2340 C CA . LEU A 1 283 ? 11.291 -3.710 -17.638 1.00 92.50 283 LEU A CA 1
ATOM 2341 C C . LEU A 1 283 ? 10.650 -3.635 -19.021 1.00 92.50 283 LEU A C 1
ATOM 2343 O O . LEU A 1 283 ? 10.961 -4.448 -19.895 1.00 92.50 283 LEU A O 1
ATOM 2347 N N . ARG A 1 284 ? 9.809 -2.621 -19.254 1.00 91.56 284 ARG A N 1
ATOM 2348 C CA . ARG A 1 284 ? 9.238 -2.377 -20.583 1.00 91.56 284 ARG A CA 1
ATOM 2349 C C . ARG A 1 284 ? 10.322 -2.087 -21.625 1.00 91.56 284 ARG A C 1
ATOM 2351 O O . ARG A 1 284 ? 10.240 -2.586 -22.746 1.00 91.56 284 ARG A O 1
ATOM 2358 N N . ILE A 1 285 ? 11.351 -1.326 -21.253 1.00 95.75 285 ILE A N 1
ATOM 2359 C CA . ILE A 1 285 ? 12.500 -1.068 -22.129 1.00 95.75 285 ILE A CA 1
ATOM 2360 C C . ILE A 1 285 ? 13.359 -2.328 -22.309 1.00 95.75 285 ILE A C 1
ATOM 2362 O O . ILE A 1 285 ? 13.793 -2.600 -23.423 1.00 95.75 285 ILE A O 1
ATOM 2366 N N . CYS A 1 286 ? 13.554 -3.152 -21.277 1.00 96.69 286 CYS A N 1
ATOM 2367 C CA . CYS A 1 286 ? 14.251 -4.434 -21.408 1.00 96.69 286 CYS A CA 1
ATOM 2368 C C . CYS A 1 286 ? 13.558 -5.362 -22.413 1.00 96.69 286 CYS A C 1
ATOM 2370 O O . CYS A 1 286 ? 14.238 -6.005 -23.207 1.00 96.69 286 CYS A O 1
ATOM 2372 N N . MET A 1 287 ? 12.223 -5.379 -22.453 1.00 95.12 287 MET A N 1
ATOM 2373 C CA . MET A 1 287 ? 11.476 -6.135 -23.465 1.00 95.12 287 MET A CA 1
ATOM 2374 C C . MET A 1 287 ? 11.698 -5.624 -24.885 1.00 95.12 287 MET A C 1
ATOM 2376 O O . MET A 1 287 ? 11.842 -6.418 -25.819 1.00 95.12 287 MET A O 1
ATOM 2380 N N . GLN A 1 288 ? 11.777 -4.304 -25.051 1.00 96.69 288 GLN A N 1
ATOM 2381 C CA . GLN A 1 288 ? 12.161 -3.711 -26.325 1.00 96.69 288 GLN A CA 1
ATOM 2382 C C . GLN A 1 288 ? 13.590 -4.114 -26.712 1.00 96.69 288 GLN A C 1
ATOM 2384 O O . GLN A 1 288 ? 13.799 -4.543 -27.840 1.00 96.69 288 GLN A O 1
ATOM 2389 N N . ILE A 1 289 ? 14.548 -4.051 -25.781 1.00 97.94 289 ILE A N 1
ATOM 2390 C CA . ILE A 1 289 ? 15.944 -4.456 -26.012 1.00 97.94 289 ILE A CA 1
ATOM 2391 C C . ILE A 1 289 ? 16.021 -5.925 -26.443 1.00 97.94 289 ILE A C 1
ATOM 2393 O O . ILE A 1 289 ? 16.686 -6.227 -27.431 1.00 97.94 289 ILE A O 1
ATOM 2397 N N . ILE A 1 290 ? 15.323 -6.833 -25.751 1.00 97.56 290 ILE A N 1
ATOM 2398 C CA . ILE A 1 290 ? 15.262 -8.263 -26.101 1.00 97.56 290 ILE A CA 1
ATOM 2399 C C . ILE A 1 290 ? 14.719 -8.435 -27.523 1.00 97.56 290 ILE A C 1
ATOM 2401 O O . ILE A 1 290 ? 15.353 -9.096 -28.344 1.00 97.56 290 ILE A O 1
ATOM 2405 N N . SER A 1 291 ? 13.596 -7.781 -27.835 1.00 96.31 291 SER A N 1
ATOM 2406 C CA . SER A 1 291 ? 12.967 -7.844 -29.161 1.00 96.31 291 SER A CA 1
ATOM 2407 C C . SER A 1 291 ? 13.893 -7.309 -30.257 1.00 96.31 291 SER A C 1
ATOM 2409 O O . SER A 1 291 ? 14.038 -7.927 -31.311 1.00 96.31 291 SER A O 1
ATOM 2411 N N . THR A 1 292 ? 14.579 -6.192 -29.997 1.00 97.19 292 THR A N 1
ATOM 2412 C CA . THR A 1 292 ? 15.596 -5.640 -30.895 1.00 97.19 292 THR A CA 1
ATOM 2413 C C . THR A 1 292 ? 16.750 -6.613 -31.090 1.00 97.19 292 THR A C 1
ATOM 2415 O O . THR A 1 292 ? 17.133 -6.843 -32.230 1.00 97.19 292 THR A O 1
ATOM 2418 N N . CYS A 1 293 ? 17.257 -7.251 -30.033 1.00 97.31 293 CYS A N 1
ATOM 2419 C CA . CYS A 1 293 ? 18.337 -8.228 -30.158 1.00 97.31 293 CYS A CA 1
ATOM 2420 C C . CYS A 1 293 ? 17.932 -9.443 -31.003 1.00 97.31 293 CYS A C 1
ATOM 2422 O O . CYS A 1 293 ? 18.740 -9.933 -31.789 1.00 97.31 293 CYS A O 1
ATOM 2424 N N . GLU A 1 294 ? 16.703 -9.946 -30.851 1.00 95.31 294 GLU A N 1
ATOM 2425 C CA . GLU A 1 294 ? 16.183 -11.039 -31.682 1.00 95.31 294 GLU A CA 1
ATOM 2426 C C . GLU A 1 294 ? 16.082 -10.625 -33.154 1.00 95.31 294 GLU A C 1
ATOM 2428 O O . GLU A 1 294 ? 16.490 -11.377 -34.045 1.00 95.31 294 GLU A O 1
ATOM 2433 N N . PHE A 1 295 ? 15.578 -9.416 -33.410 1.00 94.31 295 PHE A N 1
ATOM 2434 C CA . PHE A 1 295 ? 15.449 -8.876 -34.758 1.00 94.31 295 PHE A CA 1
ATOM 2435 C C . PHE A 1 295 ? 16.836 -8.659 -35.388 1.00 94.31 295 PHE A C 1
ATOM 2437 O O . PHE A 1 295 ? 17.122 -9.191 -36.457 1.00 94.31 295 PHE A O 1
ATOM 2444 N N . GLU A 1 296 ? 17.757 -7.993 -34.696 1.00 95.81 296 GLU A N 1
ATOM 2445 C CA . GLU A 1 296 ? 19.137 -7.796 -35.150 1.00 95.81 296 GLU A CA 1
ATOM 2446 C C . GLU A 1 296 ? 19.857 -9.122 -35.420 1.00 95.81 296 GLU A C 1
ATOM 2448 O O . GLU A 1 296 ? 20.429 -9.284 -36.497 1.00 95.81 296 GLU A O 1
ATOM 2453 N N . LYS A 1 297 ? 19.761 -10.118 -34.525 1.00 93.88 297 LYS A N 1
ATOM 2454 C CA . LYS A 1 297 ? 20.361 -11.444 -34.763 1.00 93.88 297 LYS A CA 1
ATOM 2455 C C . LYS A 1 297 ? 19.832 -12.083 -36.043 1.00 93.88 297 LYS A C 1
ATOM 2457 O O . LYS A 1 297 ? 20.605 -12.685 -36.784 1.00 93.88 297 LYS A O 1
ATOM 2462 N N . ARG A 1 298 ? 18.533 -11.941 -36.317 1.00 92.00 298 ARG A N 1
ATOM 2463 C CA . ARG A 1 298 ? 17.895 -12.497 -37.514 1.00 92.00 298 ARG A CA 1
ATOM 2464 C C . ARG A 1 298 ? 18.346 -11.808 -38.804 1.00 92.00 298 ARG A C 1
ATOM 2466 O O . ARG A 1 298 ? 18.530 -12.497 -39.802 1.00 92.00 298 ARG A O 1
ATOM 2473 N N . PHE A 1 299 ? 18.487 -10.482 -38.804 1.00 91.94 299 PHE A N 1
ATOM 2474 C CA . PHE A 1 299 ? 18.764 -9.707 -40.025 1.00 91.94 299 PHE A CA 1
ATOM 2475 C C . PHE A 1 299 ? 20.246 -9.395 -40.250 1.00 91.94 299 PHE A C 1
ATOM 2477 O O . PHE A 1 299 ? 20.674 -9.275 -41.394 1.00 91.94 299 PHE A O 1
ATOM 2484 N N . LEU A 1 300 ? 21.023 -9.259 -39.178 1.00 92.88 300 LEU A N 1
ATOM 2485 C CA . LEU A 1 300 ? 22.414 -8.799 -39.201 1.00 92.88 300 LEU A CA 1
ATOM 2486 C C . LEU A 1 300 ? 23.406 -9.859 -38.700 1.00 92.88 300 LEU A C 1
ATOM 2488 O O . LEU A 1 300 ? 24.614 -9.653 -38.802 1.00 92.88 300 LEU A O 1
ATOM 2492 N N . GLY A 1 301 ? 22.933 -10.961 -38.105 1.00 92.25 301 GLY A N 1
ATOM 2493 C CA . GLY A 1 301 ? 23.786 -11.998 -37.506 1.00 92.25 301 GLY A CA 1
ATOM 2494 C C . GLY A 1 301 ? 24.538 -11.562 -36.238 1.00 92.25 301 GLY A C 1
ATOM 2495 O O . GLY A 1 301 ? 25.299 -12.345 -35.676 1.00 92.25 301 GLY A O 1
ATOM 2496 N N . SER A 1 302 ? 24.322 -10.332 -35.774 1.00 93.38 302 SER A N 1
ATOM 2497 C CA . SER A 1 302 ? 24.876 -9.734 -34.551 1.00 93.38 302 SER A CA 1
ATOM 2498 C C . SER A 1 302 ? 23.788 -8.913 -33.855 1.00 93.38 302 SER A C 1
ATOM 2500 O O . SER A 1 302 ? 22.725 -8.706 -34.433 1.00 93.38 302 SER A O 1
ATOM 2502 N N . CYS A 1 303 ? 24.008 -8.474 -32.617 1.00 95.88 303 CYS A N 1
ATOM 2503 C CA . CYS A 1 303 ? 23.050 -7.631 -31.892 1.00 95.88 303 CYS A CA 1
ATOM 2504 C C . CYS A 1 303 ? 23.734 -6.580 -31.023 1.00 95.88 303 CYS A C 1
ATOM 2506 O O . CYS A 1 303 ? 24.943 -6.619 -30.801 1.00 95.88 303 CYS A O 1
ATOM 2508 N N . ILE A 1 304 ? 22.955 -5.649 -30.480 1.00 95.81 304 ILE A N 1
ATOM 2509 C CA . ILE A 1 304 ? 23.468 -4.538 -29.682 1.00 95.81 304 ILE A CA 1
ATOM 2510 C C . ILE A 1 304 ? 24.253 -4.992 -28.442 1.00 95.81 304 ILE A C 1
ATOM 2512 O O . ILE A 1 304 ? 25.213 -4.323 -28.055 1.00 95.81 304 ILE A O 1
ATOM 2516 N N . LEU A 1 305 ? 23.949 -6.178 -27.892 1.00 96.69 305 LEU A N 1
ATOM 2517 C CA . LEU A 1 305 ? 24.718 -6.777 -26.791 1.00 96.69 305 LEU A CA 1
ATOM 2518 C C . LEU A 1 305 ? 26.164 -7.139 -27.171 1.00 96.69 305 LEU A C 1
ATOM 2520 O O . LEU A 1 305 ? 27.002 -7.391 -26.301 1.00 96.69 305 LEU A O 1
ATOM 2524 N N . ASP A 1 306 ? 26.504 -7.144 -28.462 1.00 94.69 306 ASP A N 1
ATOM 2525 C CA . ASP A 1 306 ? 27.887 -7.263 -28.913 1.00 94.69 306 ASP A CA 1
ATOM 2526 C C . ASP A 1 306 ? 28.713 -6.005 -28.638 1.00 94.69 306 ASP A C 1
ATOM 2528 O O . ASP A 1 306 ? 29.923 -6.121 -28.435 1.00 94.69 306 ASP A O 1
ATOM 2532 N N . LYS A 1 307 ? 28.054 -4.844 -28.558 1.00 93.25 307 LYS A N 1
ATOM 2533 C CA . LYS A 1 307 ? 28.670 -3.522 -28.390 1.00 93.25 307 LYS A CA 1
ATOM 2534 C C . LYS A 1 307 ? 28.521 -2.977 -26.969 1.00 93.25 307 LYS A C 1
ATOM 2536 O O . LYS A 1 307 ? 29.478 -2.431 -26.433 1.00 93.25 307 LYS A O 1
ATOM 2541 N N . GLU A 1 308 ? 27.355 -3.143 -26.348 1.00 96.50 308 GLU A N 1
ATOM 2542 C CA . GLU A 1 308 ? 27.067 -2.654 -24.995 1.00 96.50 308 GLU A CA 1
ATOM 2543 C C . GLU A 1 308 ? 26.236 -3.683 -24.227 1.00 96.50 308 GLU A C 1
ATOM 2545 O O . GLU A 1 308 ? 25.252 -4.199 -24.742 1.00 96.50 308 GLU A O 1
ATOM 2550 N N . ARG A 1 309 ? 26.634 -3.991 -22.991 1.00 96.75 309 ARG A N 1
ATOM 2551 C CA . ARG A 1 309 ? 26.017 -5.040 -22.157 1.00 96.75 309 ARG A CA 1
ATOM 2552 C C . ARG A 1 309 ? 25.513 -4.524 -20.817 1.00 96.75 309 ARG A C 1
ATOM 2554 O O . ARG A 1 309 ? 24.815 -5.247 -20.112 1.00 96.75 309 ARG A O 1
ATOM 2561 N N . ASP A 1 310 ? 25.875 -3.300 -20.445 1.00 97.06 310 ASP A N 1
ATOM 2562 C CA . ASP A 1 310 ? 25.374 -2.662 -19.239 1.00 97.06 310 ASP A CA 1
ATOM 2563 C C . ASP A 1 310 ? 23.899 -2.293 -19.435 1.00 97.06 310 ASP A C 1
ATOM 2565 O O . ASP A 1 310 ? 23.545 -1.442 -20.257 1.00 97.06 310 ASP A O 1
ATOM 2569 N N . MET A 1 311 ? 23.026 -2.938 -18.658 1.00 96.12 311 MET A N 1
ATOM 2570 C CA . MET A 1 311 ? 21.582 -2.735 -18.750 1.00 96.12 311 MET A CA 1
ATOM 2571 C C . MET A 1 311 ? 21.186 -1.267 -18.540 1.00 96.12 311 MET A C 1
ATOM 2573 O O . MET A 1 311 ? 20.292 -0.780 -19.226 1.00 96.12 311 MET A O 1
ATOM 2577 N N . LYS A 1 312 ? 21.843 -0.526 -17.638 1.00 94.44 312 LYS A N 1
ATOM 2578 C CA . LYS A 1 312 ? 21.478 0.872 -17.349 1.00 94.44 312 LYS A CA 1
ATOM 2579 C C . LYS A 1 312 ? 21.805 1.788 -18.525 1.00 94.44 312 LYS A C 1
ATOM 2581 O O . LYS A 1 312 ? 21.008 2.672 -18.861 1.00 94.44 312 LYS A O 1
ATOM 2586 N N . LYS A 1 313 ? 22.949 1.569 -19.176 1.00 96.31 313 LYS A N 1
ATOM 2587 C CA . LYS A 1 313 ? 23.314 2.288 -20.403 1.00 96.31 313 LYS A CA 1
ATOM 2588 C C . LYS A 1 313 ? 22.377 1.941 -21.553 1.00 96.31 313 LYS A C 1
ATOM 2590 O O . LYS A 1 313 ? 21.892 2.855 -22.214 1.00 96.31 313 LYS A O 1
ATOM 2595 N N . LEU A 1 314 ? 22.064 0.657 -21.744 1.00 97.12 314 LEU A N 1
ATOM 2596 C CA . LEU A 1 314 ? 21.113 0.212 -22.767 1.00 97.12 314 LEU A CA 1
ATOM 2597 C C . LEU A 1 314 ? 19.726 0.817 -22.548 1.00 97.12 314 LEU A C 1
ATOM 2599 O O . LEU A 1 314 ? 19.144 1.356 -23.482 1.00 97.12 314 LEU A O 1
ATOM 2603 N N . VAL A 1 315 ? 19.208 0.813 -21.319 1.00 96.25 315 VAL A N 1
ATOM 2604 C CA . VAL A 1 315 ? 17.902 1.420 -21.040 1.00 96.25 315 VAL A CA 1
ATOM 2605 C C . VAL A 1 315 ? 17.918 2.921 -21.328 1.00 96.25 315 VAL A C 1
ATOM 2607 O O . VAL A 1 315 ? 16.987 3.435 -21.947 1.00 96.25 315 VAL A O 1
ATOM 2610 N N . SER A 1 316 ? 18.976 3.628 -20.931 1.00 94.62 316 SER A N 1
ATOM 2611 C CA . SER A 1 316 ? 19.117 5.061 -21.224 1.00 94.62 316 SER A CA 1
ATOM 2612 C C . SER A 1 316 ? 19.152 5.326 -22.734 1.00 94.62 316 SER A C 1
ATOM 2614 O O . SER A 1 316 ? 18.463 6.224 -23.221 1.00 94.62 316 SER A O 1
ATOM 2616 N N . LEU A 1 317 ? 19.890 4.499 -23.480 1.00 96.12 317 LEU A N 1
ATOM 2617 C CA . LEU A 1 317 ? 19.992 4.559 -24.936 1.00 96.12 317 LEU A CA 1
ATOM 2618 C C . LEU A 1 317 ? 18.635 4.323 -25.617 1.00 96.12 317 LEU A C 1
ATOM 2620 O O . LEU A 1 317 ? 18.244 5.093 -26.489 1.00 96.12 317 LEU A O 1
ATOM 2624 N N . PHE A 1 318 ? 17.886 3.303 -25.197 1.00 96.88 318 PHE A N 1
ATOM 2625 C CA . PHE A 1 318 ? 16.585 2.975 -25.785 1.00 96.88 318 PHE A CA 1
ATOM 2626 C C . PHE A 1 318 ? 15.487 3.978 -25.409 1.00 96.88 318 PHE A C 1
ATOM 2628 O O . PHE A 1 318 ? 14.614 4.269 -26.225 1.00 96.88 318 PHE A O 1
ATOM 2635 N N . LYS A 1 319 ? 15.552 4.582 -24.215 1.00 94.50 319 LYS A N 1
ATOM 2636 C CA . LYS A 1 319 ? 14.692 5.724 -23.861 1.00 94.50 319 LYS A CA 1
ATOM 2637 C C . LYS A 1 319 ? 14.944 6.910 -24.798 1.00 94.50 319 LYS A C 1
ATOM 2639 O O . LYS A 1 319 ? 13.986 7.501 -25.292 1.00 94.50 319 LYS A O 1
ATOM 2644 N N . ALA A 1 320 ? 16.210 7.222 -25.082 1.00 94.75 320 ALA A N 1
ATOM 2645 C CA . ALA A 1 320 ? 16.567 8.262 -26.044 1.00 94.75 320 ALA A CA 1
ATOM 2646 C C . ALA A 1 320 ? 16.110 7.904 -27.470 1.00 94.75 320 ALA A C 1
ATOM 2648 O O . ALA A 1 320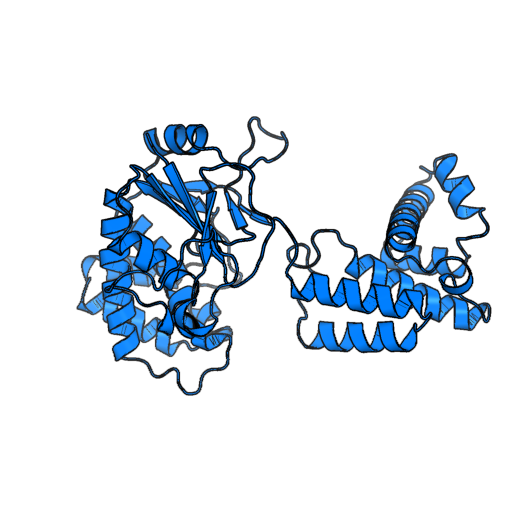 ? 15.505 8.741 -28.136 1.00 94.75 320 ALA A O 1
ATOM 2649 N N . LEU A 1 321 ? 16.304 6.651 -27.902 1.00 96.44 321 LEU A N 1
ATOM 2650 C CA . LEU A 1 321 ? 15.841 6.150 -29.200 1.00 96.44 321 LEU A CA 1
ATOM 2651 C C . LEU A 1 321 ? 14.329 6.341 -29.382 1.00 96.44 321 LEU A C 1
ATOM 2653 O O . LEU A 1 321 ? 13.897 6.872 -30.402 1.00 96.44 321 LEU A O 1
ATOM 2657 N N . ASN A 1 322 ? 13.524 5.960 -28.389 1.00 95.56 322 ASN A N 1
ATOM 2658 C CA . ASN A 1 322 ? 12.066 6.091 -28.453 1.00 95.56 322 ASN A CA 1
ATOM 2659 C C . ASN A 1 322 ? 11.622 7.550 -28.601 1.00 95.56 322 ASN A C 1
ATOM 2661 O O . ASN A 1 322 ? 10.725 7.850 -29.391 1.00 95.56 322 ASN A O 1
ATOM 2665 N N . MET A 1 323 ? 12.270 8.466 -27.875 1.00 93.62 323 MET A N 1
ATOM 2666 C CA . MET A 1 323 ? 11.994 9.898 -27.991 1.00 93.62 323 MET A CA 1
ATOM 2667 C C . MET A 1 323 ? 12.417 10.458 -29.353 1.00 93.62 323 MET A C 1
ATOM 2669 O O . MET A 1 323 ? 11.653 11.219 -29.948 1.00 93.62 323 MET A O 1
ATOM 2673 N N . ALA A 1 324 ? 13.581 10.052 -29.865 1.00 94.75 324 ALA A N 1
ATOM 2674 C CA . ALA A 1 324 ? 14.082 10.474 -31.171 1.00 94.75 324 ALA A CA 1
ATOM 2675 C C . ALA A 1 324 ? 13.161 10.009 -32.310 1.00 94.75 324 ALA A C 1
ATOM 2677 O O . ALA A 1 324 ? 12.787 10.805 -33.169 1.00 94.75 324 ALA A O 1
ATOM 2678 N N . VAL A 1 325 ? 12.723 8.744 -32.290 1.00 94.88 325 VAL A N 1
ATOM 2679 C CA . VAL A 1 325 ? 11.784 8.190 -33.282 1.00 94.88 325 VAL A CA 1
ATOM 2680 C C . VAL A 1 325 ? 10.429 8.902 -33.224 1.00 94.88 325 VAL A C 1
ATOM 2682 O O . VAL A 1 325 ? 9.880 9.265 -34.266 1.00 94.88 325 VAL A O 1
ATOM 2685 N N . LEU A 1 326 ? 9.915 9.177 -32.021 1.00 92.25 326 LEU A N 1
ATOM 2686 C CA . LEU A 1 326 ? 8.668 9.922 -31.851 1.00 92.25 326 LEU A CA 1
ATOM 2687 C C . LEU A 1 326 ? 8.760 11.342 -32.417 1.00 92.25 326 LEU A C 1
ATOM 2689 O O . LEU A 1 326 ? 7.877 11.756 -33.166 1.00 92.25 326 LEU A O 1
ATOM 2693 N N . ARG A 1 327 ? 9.824 12.084 -32.107 1.00 93.06 327 ARG A N 1
ATOM 2694 C CA . ARG A 1 327 ? 10.030 13.434 -32.652 1.00 93.06 327 ARG A CA 1
ATOM 2695 C C . ARG A 1 327 ? 10.214 13.421 -34.161 1.00 93.06 327 ARG A C 1
ATOM 2697 O O . ARG A 1 327 ? 9.584 14.219 -34.850 1.00 93.06 327 ARG A O 1
ATOM 2704 N N . LYS A 1 328 ? 10.996 12.477 -34.690 1.00 93.38 328 LYS A N 1
ATOM 2705 C CA . LYS A 1 328 ? 11.179 12.300 -36.136 1.00 93.38 328 LYS A CA 1
ATOM 2706 C C . LYS A 1 328 ? 9.843 12.082 -36.850 1.00 93.38 328 LYS A C 1
ATOM 2708 O O . LYS A 1 328 ? 9.598 12.713 -37.872 1.00 93.38 328 LYS A O 1
ATOM 2713 N N . SER A 1 329 ? 8.937 11.285 -36.275 1.00 92.25 329 SER A N 1
ATOM 2714 C CA . SER A 1 329 ? 7.592 11.067 -36.839 1.00 92.25 329 SER A CA 1
ATOM 2715 C C . SER A 1 329 ? 6.724 12.330 -36.915 1.00 92.25 329 SER A C 1
ATOM 2717 O O . SER A 1 329 ? 5.803 12.404 -37.723 1.00 92.25 329 SER A O 1
ATOM 2719 N N . ARG A 1 330 ? 7.036 13.340 -36.095 1.00 93.25 330 ARG A N 1
ATOM 2720 C CA . ARG A 1 330 ? 6.345 14.635 -36.036 1.00 93.25 330 ARG A CA 1
ATOM 2721 C C . ARG A 1 330 ? 7.072 15.741 -36.805 1.00 93.25 330 ARG A C 1
ATOM 2723 O O . ARG A 1 330 ? 6.570 16.857 -36.863 1.00 93.25 330 ARG A O 1
ATOM 2730 N N . GLY A 1 331 ? 8.245 15.458 -37.377 1.00 92.25 331 GLY A N 1
ATOM 2731 C CA . GLY A 1 331 ? 9.118 16.476 -37.971 1.00 92.25 331 GLY A CA 1
ATOM 2732 C C . GLY A 1 331 ? 9.798 17.393 -36.941 1.00 92.25 331 GLY A C 1
ATOM 2733 O O . GLY A 1 331 ? 10.218 18.492 -37.288 1.00 92.25 331 GLY A O 1
ATOM 2734 N N . GLU A 1 332 ? 9.905 16.955 -35.683 1.00 94.19 332 GLU A N 1
ATOM 2735 C CA . GLU A 1 332 ? 10.421 17.719 -34.531 1.00 94.19 332 GLU A CA 1
ATOM 2736 C C . GLU A 1 332 ? 11.825 17.251 -34.083 1.00 94.19 332 GLU A C 1
ATOM 2738 O O . GLU A 1 332 ? 12.212 17.427 -32.928 1.00 94.19 332 GLU A O 1
ATOM 2743 N N . GLU A 1 333 ? 12.575 16.581 -34.959 1.00 93.00 333 GLU A N 1
ATOM 2744 C CA . GLU A 1 333 ? 13.891 16.009 -34.637 1.00 93.00 333 GLU A CA 1
ATOM 2745 C C . GLU A 1 333 ? 14.936 17.076 -34.262 1.00 93.00 333 GLU A C 1
ATOM 2747 O O . GLU A 1 333 ? 15.096 18.086 -34.956 1.00 93.00 333 GLU A O 1
ATOM 2752 N N . THR A 1 334 ? 15.684 16.842 -33.177 1.00 94.38 334 THR A N 1
ATOM 2753 C CA . THR A 1 334 ? 16.823 17.692 -32.796 1.00 94.38 334 THR A CA 1
ATOM 2754 C C . THR A 1 334 ? 18.122 17.234 -33.462 1.00 94.38 334 THR A C 1
ATOM 2756 O O . THR A 1 334 ? 18.213 16.154 -34.048 1.00 94.38 334 THR A O 1
ATOM 2759 N N . GLU A 1 335 ? 19.171 18.051 -33.365 1.00 93.88 335 GLU A N 1
ATOM 2760 C CA . GLU A 1 335 ? 20.498 17.682 -33.868 1.00 93.88 335 GLU A CA 1
ATOM 2761 C C . GLU A 1 335 ? 21.081 16.471 -33.114 1.00 93.88 335 GLU A C 1
ATOM 2763 O O . GLU A 1 335 ? 21.753 15.623 -33.702 1.00 93.88 335 GLU A O 1
ATOM 2768 N N . GLU A 1 336 ? 20.789 16.344 -31.818 1.00 92.44 336 GLU A N 1
ATOM 2769 C CA . GLU A 1 336 ? 21.137 15.167 -31.018 1.00 92.44 336 GLU A CA 1
ATOM 2770 C C . GLU A 1 336 ? 20.392 13.916 -31.493 1.00 92.44 336 GLU A C 1
ATOM 2772 O O . GLU A 1 336 ? 21.005 12.852 -31.581 1.00 92.44 336 GLU A O 1
ATOM 2777 N N . ASP A 1 337 ? 19.108 14.042 -31.849 1.00 93.44 337 ASP A N 1
ATOM 2778 C CA . ASP A 1 337 ? 18.307 12.931 -32.377 1.00 93.44 337 ASP A CA 1
ATOM 2779 C C . ASP A 1 337 ? 18.908 12.412 -33.697 1.00 93.44 337 ASP A C 1
ATOM 2781 O O . ASP A 1 337 ? 19.082 11.204 -33.873 1.00 93.44 337 ASP A O 1
ATOM 2785 N N . ARG A 1 338 ? 19.322 13.314 -34.600 1.00 92.69 338 ARG A N 1
ATOM 2786 C CA . ARG A 1 338 ? 20.007 12.947 -35.855 1.00 92.69 338 ARG A CA 1
ATOM 2787 C C . ARG A 1 338 ? 21.321 12.223 -35.611 1.00 92.69 338 ARG A C 1
ATOM 2789 O O . ARG A 1 338 ? 21.580 11.205 -36.248 1.00 92.69 338 ARG A O 1
ATOM 2796 N N . LYS A 1 339 ? 22.141 12.723 -34.684 1.00 93.31 339 LYS A N 1
ATOM 2797 C CA . LYS A 1 339 ? 23.421 12.096 -34.322 1.00 93.31 339 LYS A CA 1
ATOM 2798 C C . LYS A 1 339 ? 23.227 10.715 -33.709 1.00 93.31 339 LYS A C 1
ATOM 2800 O O . LYS A 1 339 ? 23.987 9.808 -34.027 1.00 93.31 339 LYS A O 1
ATOM 2805 N N . LEU A 1 340 ? 22.214 10.550 -32.859 1.00 93.25 340 LEU A N 1
ATOM 2806 C CA . LEU A 1 340 ? 21.876 9.261 -32.264 1.00 93.25 340 LEU A CA 1
ATOM 2807 C C . LEU A 1 340 ? 21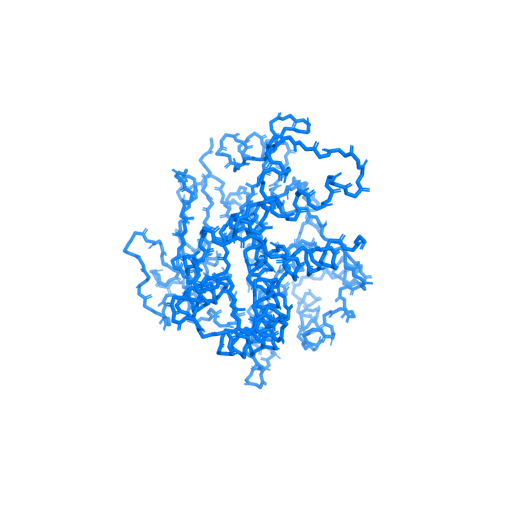.476 8.243 -33.339 1.00 93.25 340 LEU A C 1
ATOM 2809 O O . LEU A 1 340 ? 21.993 7.129 -33.344 1.00 93.25 340 LEU A O 1
ATOM 2813 N N . LEU A 1 341 ? 20.581 8.635 -34.251 1.00 91.56 341 LEU A N 1
ATOM 2814 C CA . LEU A 1 341 ? 20.064 7.763 -35.311 1.00 91.56 341 LEU A CA 1
ATOM 2815 C C . LEU A 1 341 ? 21.095 7.463 -36.410 1.00 91.56 341 LEU A C 1
ATOM 2817 O O . LEU A 1 341 ? 20.993 6.430 -37.061 1.00 91.56 341 LEU A O 1
ATOM 2821 N N . ALA A 1 342 ? 22.072 8.346 -36.622 1.00 89.25 342 ALA A N 1
ATOM 2822 C CA . ALA A 1 342 ? 23.176 8.135 -37.561 1.00 89.25 342 ALA A CA 1
ATOM 2823 C C . ALA A 1 342 ? 24.389 7.417 -36.935 1.00 89.25 342 ALA A C 1
ATOM 2825 O O . ALA A 1 342 ? 25.359 7.141 -37.638 1.00 89.25 342 ALA A O 1
ATOM 2826 N N . GLY A 1 343 ? 24.375 7.168 -35.621 1.00 85.88 343 GLY A N 1
ATOM 2827 C CA . GLY A 1 343 ? 25.496 6.578 -34.894 1.00 85.88 343 GLY A CA 1
ATOM 2828 C C . GLY A 1 343 ? 25.588 5.055 -35.024 1.00 85.88 343 GLY A C 1
ATOM 2829 O O . GLY A 1 343 ? 24.608 4.368 -35.288 1.00 85.88 343 GLY A O 1
ATOM 2830 N N . ASP A 1 344 ? 26.766 4.501 -34.726 1.00 84.25 344 ASP A N 1
ATOM 2831 C CA . ASP A 1 344 ? 27.057 3.069 -34.917 1.00 84.25 344 ASP A CA 1
ATOM 2832 C C . ASP A 1 344 ? 26.344 2.124 -33.933 1.00 84.25 344 ASP A C 1
ATOM 2834 O O . ASP A 1 344 ? 26.398 0.901 -34.095 1.00 84.25 344 ASP A O 1
ATOM 2838 N N . LEU A 1 345 ? 25.731 2.649 -32.869 1.00 85.31 345 LEU A N 1
ATOM 2839 C CA . LEU A 1 345 ? 25.094 1.840 -31.822 1.00 85.31 345 LEU A CA 1
ATOM 2840 C C . LEU A 1 345 ? 23.649 1.457 -32.148 1.00 85.31 345 LEU A C 1
ATOM 2842 O O . LEU A 1 345 ? 23.218 0.382 -31.740 1.00 85.31 345 LEU A O 1
ATOM 2846 N N . ILE A 1 346 ? 22.916 2.309 -32.867 1.00 93.12 346 ILE A N 1
ATOM 2847 C CA . ILE A 1 346 ? 21.514 2.077 -33.216 1.00 93.12 346 ILE A CA 1
ATOM 2848 C C . ILE A 1 346 ? 21.450 1.537 -34.640 1.00 93.12 346 ILE A C 1
ATOM 2850 O O . ILE A 1 346 ? 21.839 2.206 -35.590 1.00 93.12 346 ILE A O 1
ATOM 2854 N N . SER A 1 347 ? 20.954 0.314 -34.789 1.00 93.62 347 SER A N 1
ATOM 2855 C CA . SER A 1 347 ? 20.744 -0.295 -36.099 1.00 93.62 347 SER A CA 1
ATOM 2856 C C . SER A 1 347 ? 19.374 0.077 -36.681 1.00 93.62 347 SER A C 1
ATOM 2858 O O . SER A 1 347 ? 18.443 0.421 -35.952 1.00 93.62 347 SER A O 1
ATOM 2860 N N . GLU A 1 348 ? 19.212 -0.056 -37.998 1.00 92.31 348 GLU A N 1
ATOM 2861 C CA . GLU A 1 348 ? 17.903 0.081 -38.655 1.00 92.31 348 GLU A CA 1
ATOM 2862 C C . GLU A 1 348 ? 16.842 -0.887 -38.065 1.00 92.31 348 GLU A C 1
ATOM 2864 O O . GLU A 1 348 ? 15.749 -0.432 -37.725 1.00 92.31 348 GLU A O 1
ATOM 2869 N N . PRO A 1 349 ? 17.148 -2.182 -37.811 1.00 93.44 349 PRO A N 1
ATOM 2870 C CA . PRO A 1 349 ? 16.328 -3.067 -36.973 1.00 93.44 349 PRO A CA 1
ATOM 2871 C C . PRO A 1 349 ? 15.869 -2.460 -35.637 1.00 93.44 349 PRO A C 1
ATOM 2873 O O . PRO A 1 349 ? 14.700 -2.589 -35.271 1.00 93.44 349 PRO A O 1
ATOM 2876 N N . ALA A 1 350 ? 16.761 -1.787 -34.905 1.00 94.75 350 ALA A N 1
ATOM 2877 C CA . ALA A 1 350 ? 16.423 -1.155 -33.631 1.00 94.75 350 ALA A CA 1
ATOM 2878 C C . ALA A 1 350 ? 15.427 0.003 -33.807 1.00 94.75 350 ALA A C 1
ATOM 2880 O O . ALA A 1 350 ? 14.480 0.115 -33.024 1.00 94.75 350 ALA A O 1
ATOM 2881 N N . VAL A 1 351 ? 15.592 0.816 -34.858 1.00 94.94 351 VAL A N 1
ATOM 2882 C CA . VAL A 1 351 ? 14.655 1.897 -35.215 1.00 94.94 351 VAL A CA 1
ATOM 2883 C C . VAL A 1 351 ? 13.274 1.329 -35.549 1.00 94.94 351 VAL A C 1
ATOM 2885 O O . VAL A 1 351 ? 12.273 1.827 -35.037 1.00 94.94 351 VAL A O 1
ATOM 2888 N N . GLN A 1 352 ? 13.205 0.250 -36.333 1.00 93.44 352 GLN A N 1
ATOM 2889 C CA . GLN A 1 352 ? 11.939 -0.394 -36.705 1.00 93.44 352 GLN A CA 1
ATOM 2890 C C . GLN A 1 352 ? 11.181 -0.938 -35.489 1.00 93.44 352 GLN A C 1
ATOM 2892 O O . GLN A 1 352 ? 9.976 -0.714 -35.355 1.00 93.44 352 GLN A O 1
ATOM 2897 N N . VAL A 1 353 ? 11.882 -1.602 -34.565 1.00 94.69 353 VAL A N 1
ATOM 2898 C CA . VAL A 1 353 ? 11.276 -2.067 -33.308 1.00 94.69 353 VAL A CA 1
ATOM 2899 C C . VAL A 1 353 ? 10.793 -0.880 -32.465 1.00 94.69 353 VAL A C 1
ATOM 2901 O O . VAL A 1 353 ? 9.689 -0.924 -31.923 1.00 94.69 353 VAL A O 1
ATOM 2904 N N . ALA A 1 354 ? 11.567 0.207 -32.382 1.00 94.38 354 ALA A N 1
ATOM 2905 C CA . ALA A 1 354 ? 11.158 1.410 -31.657 1.00 94.38 354 ALA A CA 1
ATOM 2906 C C . ALA A 1 354 ? 9.893 2.056 -32.252 1.00 94.38 354 ALA A C 1
ATOM 2908 O O . ALA A 1 354 ? 8.993 2.424 -31.498 1.00 94.38 354 ALA A O 1
ATOM 2909 N N . MET A 1 355 ? 9.766 2.132 -33.582 1.00 92.50 355 MET A N 1
ATOM 2910 C CA . MET A 1 355 ? 8.548 2.630 -34.244 1.00 92.50 355 MET A CA 1
ATOM 2911 C C . MET A 1 355 ? 7.312 1.807 -33.857 1.00 92.50 355 MET A C 1
ATOM 2913 O O . MET A 1 355 ? 6.290 2.376 -33.471 1.00 92.50 355 MET A O 1
ATOM 2917 N N . GLN A 1 356 ? 7.427 0.474 -33.853 1.00 92.56 356 GLN A N 1
ATOM 2918 C CA . GLN A 1 356 ? 6.335 -0.416 -33.441 1.00 92.56 356 GLN A CA 1
ATOM 2919 C C . GLN A 1 356 ? 5.938 -0.214 -31.973 1.00 92.56 356 GLN A C 1
ATOM 2921 O O . GLN A 1 356 ? 4.750 -0.120 -31.659 1.00 92.56 356 GLN A O 1
ATOM 2926 N N . VAL A 1 357 ? 6.917 -0.107 -31.068 1.00 87.94 357 VAL A N 1
ATOM 2927 C CA . VAL A 1 357 ? 6.672 0.131 -29.633 1.00 87.94 357 VAL A CA 1
ATOM 2928 C C . VAL A 1 357 ? 5.969 1.470 -29.398 1.00 87.94 357 VAL A C 1
ATOM 2930 O O . VAL A 1 357 ? 5.077 1.558 -28.549 1.00 87.94 357 VAL A O 1
ATOM 2933 N N . MET A 1 358 ? 6.338 2.494 -30.168 1.00 87.25 358 MET A N 1
ATOM 2934 C CA . MET A 1 358 ? 5.756 3.835 -30.091 1.00 87.25 358 MET A CA 1
ATOM 2935 C C . MET A 1 358 ? 4.430 3.979 -30.853 1.00 87.25 358 MET A C 1
ATOM 2937 O O . MET A 1 358 ? 3.783 5.017 -30.718 1.00 87.25 358 MET A O 1
ATOM 2941 N N . LYS A 1 359 ? 3.995 2.935 -31.577 1.00 87.50 359 LYS A N 1
ATOM 2942 C CA . LYS A 1 359 ? 2.776 2.907 -32.406 1.00 87.50 359 LYS A CA 1
ATOM 2943 C C . LYS A 1 359 ? 2.761 4.000 -33.485 1.00 87.50 359 LYS A C 1
ATOM 2945 O O . LYS A 1 359 ? 1.753 4.687 -33.650 1.00 87.50 359 LYS A O 1
ATOM 2950 N N . ILE A 1 360 ? 3.894 4.163 -34.163 1.00 73.56 360 ILE A N 1
ATOM 2951 C CA . ILE A 1 360 ? 4.119 5.126 -35.252 1.00 73.56 360 ILE A CA 1
ATOM 2952 C C . ILE A 1 360 ? 4.051 4.420 -36.601 1.00 73.56 360 ILE A C 1
ATOM 2954 O O . ILE A 1 360 ? 4.570 3.282 -36.685 1.00 73.56 360 ILE A O 1
#